Protein AF-A0A521PSY3-F1 (afdb_monomer)

Radius of gyration: 25.99 Å; Cα contacts (8 Å, |Δi|>4): 527; chains: 1; bounding box: 56×77×90 Å

Structure (mmCIF, N/CA/C/O backbone):
data_AF-A0A521PSY3-F1
#
_entry.id   AF-A0A521PSY3-F1
#
loop_
_atom_site.group_PDB
_atom_site.id
_atom_site.type_symbol
_atom_site.label_atom_id
_atom_site.label_alt_id
_atom_site.label_comp_id
_atom_site.label_asym_id
_atom_site.label_entity_id
_atom_site.label_seq_id
_atom_site.pdbx_PDB_ins_code
_atom_site.Cartn_x
_atom_site.Cartn_y
_atom_site.Cartn_z
_atom_site.occupancy
_atom_site.B_iso_or_equiv
_atom_site.auth_seq_id
_atom_site.auth_comp_id
_atom_site.auth_asym_id
_atom_site.auth_atom_id
_atom_site.pdbx_PDB_model_num
ATOM 1 N N . MET A 1 1 ? -10.057 -13.347 -61.284 1.00 44.47 1 MET A N 1
ATOM 2 C CA . MET A 1 1 ? -9.066 -14.437 -61.425 1.00 44.47 1 MET A CA 1
ATOM 3 C C . MET A 1 1 ? -7.831 -14.017 -60.648 1.00 44.47 1 MET A C 1
ATOM 5 O O . MET A 1 1 ? -7.483 -12.851 -60.778 1.00 44.47 1 MET A O 1
ATOM 9 N N . LEU A 1 2 ? -7.227 -14.960 -59.906 1.00 35.47 2 LEU A N 1
ATOM 10 C CA . LEU A 1 2 ? -6.086 -14.834 -58.971 1.00 35.47 2 LEU A CA 1
ATOM 11 C C . LEU A 1 2 ? -6.463 -14.292 -57.576 1.00 35.47 2 LEU A C 1
ATOM 13 O O . LEU A 1 2 ? -7.095 -13.249 -57.486 1.00 35.47 2 LEU A O 1
ATOM 17 N N . ASP A 1 3 ? -6.107 -14.896 -56.441 1.00 34.75 3 ASP A N 1
ATOM 18 C CA . ASP A 1 3 ? -5.666 -16.259 -56.107 1.00 34.75 3 ASP A CA 1
ATOM 19 C C . ASP A 1 3 ? -5.816 -16.386 -54.573 1.00 34.75 3 ASP A C 1
ATOM 21 O O . ASP A 1 3 ? -5.372 -15.502 -53.840 1.00 34.75 3 ASP A O 1
ATOM 25 N N . VAL A 1 4 ? -6.492 -17.427 -54.073 1.00 42.56 4 VAL A N 1
ATOM 26 C CA . VAL A 1 4 ? -6.740 -17.642 -52.630 1.00 42.56 4 VAL A CA 1
ATOM 27 C C . VAL A 1 4 ? -5.850 -18.793 -52.146 1.00 42.56 4 VAL A C 1
ATOM 29 O O . VAL A 1 4 ? -5.926 -19.881 -52.725 1.00 42.56 4 VAL A O 1
ATOM 32 N N . PRO A 1 5 ? -5.024 -18.621 -51.096 1.00 46.38 5 PRO A N 1
ATOM 33 C CA . PRO A 1 5 ? -4.139 -19.685 -50.635 1.00 46.38 5 PRO A CA 1
ATOM 34 C C . PRO A 1 5 ? -4.909 -20.786 -49.883 1.00 46.38 5 PRO A C 1
ATOM 36 O O . PRO A 1 5 ? -5.714 -20.518 -48.992 1.00 46.38 5 PRO A O 1
ATOM 39 N N . ARG A 1 6 ? -4.650 -22.049 -50.255 1.00 46.16 6 ARG A N 1
ATOM 40 C CA . ARG A 1 6 ? -5.199 -23.265 -49.621 1.00 46.16 6 ARG A CA 1
ATOM 41 C C . ARG A 1 6 ? -4.512 -23.564 -48.275 1.00 46.16 6 ARG A C 1
ATOM 43 O O . ARG A 1 6 ? -3.309 -23.332 -48.160 1.00 46.16 6 ARG A O 1
ATOM 50 N N . PRO A 1 7 ? -5.218 -24.152 -47.289 1.00 45.06 7 PRO A N 1
ATOM 51 C CA . PRO A 1 7 ? -4.621 -24.561 -46.018 1.00 45.06 7 PRO A CA 1
ATOM 52 C C . PRO A 1 7 ? -3.789 -25.856 -46.152 1.00 45.06 7 PRO A C 1
ATOM 54 O O . PRO A 1 7 ? -4.077 -26.682 -47.025 1.00 45.06 7 PRO A O 1
ATOM 57 N N . PRO A 1 8 ? -2.777 -26.067 -45.287 1.00 45.28 8 PRO A N 1
ATOM 58 C CA . PRO A 1 8 ? -1.888 -27.222 -45.365 1.00 45.28 8 PRO A CA 1
ATOM 59 C C . PRO A 1 8 ? -2.553 -28.536 -44.919 1.00 45.28 8 PRO A C 1
ATOM 61 O O . PRO A 1 8 ? -3.386 -28.588 -44.014 1.00 45.28 8 PRO A O 1
ATOM 64 N N . SER A 1 9 ? -2.140 -29.614 -45.586 1.00 41.03 9 SER A N 1
ATOM 65 C CA . SER A 1 9 ? -2.580 -31.001 -45.422 1.00 41.03 9 SER A CA 1
ATOM 66 C C . SER A 1 9 ? -2.158 -31.623 -44.086 1.00 41.03 9 SER A C 1
ATOM 68 O O . SER A 1 9 ? -1.003 -31.516 -43.679 1.00 41.03 9 SER A O 1
ATOM 70 N N . ARG A 1 10 ? -3.089 -32.350 -43.454 1.00 37.31 10 ARG A N 1
ATOM 71 C CA . ARG A 1 10 ? -2.872 -33.175 -42.254 1.00 37.31 10 ARG A CA 1
ATOM 72 C C . ARG A 1 10 ? -1.905 -34.330 -42.540 1.00 37.31 10 ARG A C 1
ATOM 74 O O . ARG A 1 10 ? -2.146 -35.116 -43.453 1.00 37.31 10 ARG A O 1
ATOM 81 N N . THR A 1 11 ? -0.867 -34.470 -41.724 1.00 38.66 11 THR A N 1
ATOM 82 C CA . THR A 1 11 ? -0.017 -35.667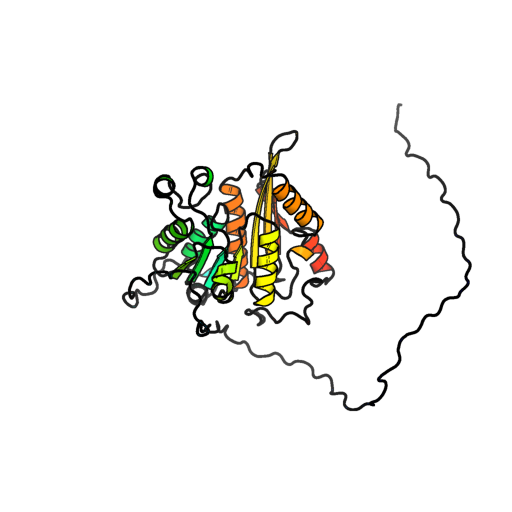 -41.652 1.00 38.66 11 THR A CA 1
ATOM 83 C C . THR A 1 11 ? -0.617 -36.708 -40.688 1.00 38.66 11 THR A C 1
ATOM 85 O O . THR A 1 11 ? -1.272 -36.332 -39.713 1.00 38.66 11 THR A O 1
ATOM 88 N N . PRO A 1 12 ? -0.448 -38.020 -40.948 1.00 35.81 12 PRO A N 1
ATOM 89 C CA . PRO A 1 12 ? -1.032 -39.083 -40.131 1.00 35.81 12 PRO A CA 1
ATOM 90 C C . PRO A 1 12 ? -0.171 -39.389 -38.893 1.00 35.81 12 PRO A C 1
ATOM 92 O O . PRO A 1 12 ? 1.051 -39.495 -38.985 1.00 35.81 12 PRO A O 1
ATOM 95 N N . GLY A 1 13 ? -0.816 -39.537 -37.732 1.00 35.28 13 GLY A N 1
ATOM 96 C CA . GLY A 1 13 ? -0.165 -39.924 -36.475 1.00 35.28 13 GLY A CA 1
ATOM 97 C C . GLY A 1 13 ? 0.155 -41.430 -36.396 1.00 35.28 13 GLY A C 1
ATOM 98 O O . GLY A 1 13 ? -0.530 -42.229 -37.039 1.00 35.28 13 GLY A O 1
ATOM 99 N N . PRO A 1 14 ? 1.176 -41.836 -35.615 1.00 33.25 14 PRO A N 1
ATOM 100 C CA . PRO A 1 14 ? 1.559 -43.239 -35.445 1.00 33.25 14 PRO A CA 1
ATOM 101 C C . PRO A 1 14 ? 0.644 -43.994 -34.450 1.00 33.25 14 PRO A C 1
ATOM 103 O O . PRO A 1 14 ? -0.091 -43.365 -33.684 1.00 33.25 14 PRO A O 1
ATOM 106 N N . PRO A 1 15 ? 0.643 -45.344 -34.476 1.00 33.84 15 PRO A N 1
ATOM 107 C CA . PRO A 1 15 ? -0.475 -46.155 -34.003 1.00 33.84 15 PRO A CA 1
ATOM 108 C C . PRO A 1 15 ? -0.467 -46.438 -32.493 1.00 33.84 15 PRO A C 1
ATOM 110 O O . PRO A 1 15 ? 0.572 -46.530 -31.843 1.00 33.84 15 PRO A O 1
ATOM 113 N N . LEU A 1 16 ? -1.675 -46.659 -31.968 1.00 29.81 16 LEU A N 1
ATOM 114 C CA . LEU A 1 16 ? -1.967 -47.189 -30.635 1.00 29.81 16 LEU A CA 1
ATOM 115 C C . LEU A 1 16 ? -1.462 -48.632 -30.483 1.00 29.81 16 LEU A C 1
ATOM 117 O O . LEU A 1 16 ? -1.884 -49.514 -31.231 1.00 29.81 16 LEU A O 1
ATOM 121 N N . VAL A 1 17 ? -0.665 -48.896 -29.444 1.00 29.83 17 VAL A N 1
ATOM 122 C CA . VAL A 1 17 ? -0.356 -50.257 -28.977 1.00 29.83 17 VAL A CA 1
ATOM 123 C C . VAL A 1 17 ? -0.953 -50.461 -27.582 1.00 29.83 17 VAL A C 1
ATOM 125 O O . VAL A 1 17 ? -0.585 -49.794 -26.619 1.00 29.83 17 VAL A O 1
ATOM 128 N N . ARG A 1 18 ? -1.901 -51.401 -27.490 1.00 26.75 18 ARG A N 1
ATOM 129 C CA . ARG A 1 18 ? -2.416 -52.007 -26.250 1.00 26.75 18 ARG A CA 1
ATOM 130 C C . ARG A 1 18 ? -1.570 -53.241 -25.908 1.00 26.75 18 ARG A C 1
ATOM 132 O O . ARG A 1 18 ? -1.314 -54.029 -26.811 1.00 26.75 18 ARG A O 1
ATOM 139 N N . GLY A 1 19 ? -1.274 -53.485 -24.623 1.00 26.14 19 GLY A N 1
ATOM 140 C CA . GLY A 1 19 ? -0.925 -54.841 -24.155 1.00 26.14 19 GLY A CA 1
ATOM 141 C C . GLY A 1 19 ? 0.012 -54.992 -22.944 1.00 26.14 19 GLY A C 1
ATOM 142 O O . GLY A 1 19 ? 1.172 -55.318 -23.120 1.00 26.14 19 GLY A O 1
ATOM 143 N N . VAL A 1 20 ? -0.530 -54.792 -21.736 1.00 26.12 20 VAL A N 1
ATOM 144 C CA . VAL A 1 20 ? -0.410 -55.586 -20.480 1.00 26.12 20 VAL A CA 1
ATOM 145 C C . VAL A 1 20 ? 0.807 -56.519 -20.240 1.00 26.12 20 VAL A C 1
ATOM 147 O O . VAL A 1 20 ? 0.988 -57.479 -20.982 1.00 26.12 20 VAL A O 1
ATOM 150 N N . ARG A 1 21 ? 1.480 -56.348 -19.078 1.00 25.42 21 ARG A N 1
ATOM 151 C CA . ARG A 1 21 ? 1.758 -57.320 -17.963 1.00 25.42 21 ARG A CA 1
ATOM 152 C C . ARG A 1 21 ? 2.944 -56.809 -17.111 1.00 25.42 21 ARG A C 1
ATOM 154 O O . ARG A 1 21 ? 4.024 -56.598 -17.634 1.00 25.42 21 ARG A O 1
ATOM 161 N N . SER A 1 22 ? 2.697 -56.312 -15.894 1.00 25.88 22 SER A N 1
ATOM 162 C CA . SER A 1 22 ? 2.791 -56.986 -14.576 1.00 25.88 22 SER A CA 1
ATOM 163 C C . SER A 1 22 ? 4.209 -57.328 -14.094 1.00 25.88 22 SER A C 1
ATOM 165 O O . SER A 1 22 ? 4.843 -58.193 -14.691 1.00 25.88 22 SER A O 1
ATOM 167 N N . LEU A 1 23 ? 4.614 -56.729 -12.962 1.00 24.91 23 LEU A N 1
ATOM 168 C CA . LEU A 1 23 ? 5.217 -57.335 -11.750 1.00 24.91 23 LEU A CA 1
ATOM 169 C C . LEU A 1 23 ? 6.091 -56.304 -11.014 1.00 24.91 23 LEU A C 1
ATOM 171 O O . LEU A 1 23 ? 6.912 -55.637 -11.638 1.00 24.91 23 LEU A O 1
ATOM 175 N N . GLY A 1 24 ? 5.938 -56.204 -9.690 1.00 25.59 24 GLY A N 1
ATOM 176 C CA . GLY A 1 24 ? 6.866 -55.450 -8.841 1.00 25.59 24 GLY A CA 1
ATOM 177 C C . GLY A 1 24 ? 6.260 -54.892 -7.557 1.00 25.59 24 GLY A C 1
ATOM 178 O O . GLY A 1 24 ? 6.255 -53.683 -7.360 1.00 25.59 24 GLY A O 1
ATOM 179 N N . GLU A 1 25 ? 5.742 -55.770 -6.700 1.00 27.80 25 GLU A N 1
ATOM 180 C CA . GLU A 1 25 ? 5.387 -55.485 -5.307 1.00 27.80 25 GLU A CA 1
ATOM 181 C C . GLU A 1 25 ? 6.607 -54.968 -4.522 1.00 27.80 25 GLU A C 1
ATOM 183 O O . GLU A 1 25 ? 7.666 -55.589 -4.594 1.00 27.80 25 GLU A O 1
ATOM 188 N N . ARG A 1 26 ? 6.447 -53.897 -3.727 1.00 27.88 26 ARG A N 1
ATOM 189 C CA . ARG A 1 26 ? 7.195 -53.674 -2.472 1.00 27.88 26 ARG A CA 1
ATOM 190 C C . ARG A 1 26 ? 6.326 -52.954 -1.433 1.00 27.88 26 ARG A C 1
ATOM 192 O O . ARG A 1 26 ? 6.102 -51.753 -1.506 1.00 27.88 26 ARG A O 1
ATOM 199 N N . GLU A 1 27 ? 5.817 -53.777 -0.521 1.00 28.22 27 GLU A N 1
ATOM 200 C CA . GLU A 1 27 ? 5.758 -53.615 0.940 1.00 28.22 27 GLU A CA 1
ATOM 201 C C . GLU A 1 27 ? 5.300 -52.273 1.539 1.00 28.22 27 GLU A C 1
ATOM 203 O O . GLU A 1 27 ? 6.063 -51.326 1.714 1.00 28.22 27 GLU A O 1
ATOM 208 N N . VAL A 1 28 ? 4.044 -52.278 1.999 1.00 30.14 28 VAL A N 1
ATOM 209 C CA . VAL A 1 28 ? 3.492 -51.346 2.990 1.00 30.14 28 VAL A CA 1
ATOM 210 C C . VAL A 1 28 ? 3.613 -51.978 4.383 1.00 30.14 28 VAL A C 1
ATOM 212 O O . VAL A 1 28 ? 3.182 -53.107 4.608 1.00 30.14 28 VAL A O 1
ATOM 215 N N . CYS A 1 29 ? 4.202 -51.230 5.317 1.00 24.56 29 CYS A N 1
ATOM 216 C CA . CYS A 1 29 ? 4.406 -51.586 6.723 1.00 24.56 29 CYS A CA 1
ATOM 217 C C . CYS A 1 29 ? 3.066 -51.721 7.492 1.00 24.56 29 CYS A C 1
ATOM 219 O O . CYS A 1 29 ? 2.295 -50.758 7.509 1.00 24.56 29 CYS A O 1
ATOM 221 N N . PRO A 1 30 ? 2.765 -52.853 8.168 1.00 29.00 30 PRO A N 1
ATOM 222 C CA . PRO A 1 30 ? 1.515 -53.037 8.895 1.00 29.00 30 PRO A CA 1
ATOM 223 C C . PRO A 1 30 ? 1.720 -52.896 10.409 1.00 29.00 30 PRO A C 1
ATOM 225 O O . PRO A 1 30 ? 2.126 -53.841 11.084 1.00 29.00 30 PRO A O 1
ATOM 228 N N . ARG A 1 31 ? 1.359 -51.745 10.984 1.00 27.36 31 ARG A N 1
ATOM 229 C CA . ARG A 1 31 ? 0.970 -51.662 12.402 1.00 27.36 31 ARG A CA 1
ATOM 230 C C . ARG A 1 31 ? -0.168 -50.662 12.583 1.00 27.36 31 ARG A C 1
ATOM 232 O O . ARG A 1 31 ? -0.084 -49.543 12.102 1.00 27.36 31 ARG A O 1
ATOM 239 N N . LEU A 1 32 ? -1.165 -51.103 13.358 1.00 27.69 32 LEU A N 1
ATOM 240 C CA . LEU A 1 32 ? -2.306 -50.362 13.922 1.00 27.69 32 LEU A CA 1
ATOM 241 C C . LEU A 1 32 ? -3.612 -50.370 13.108 1.00 27.69 32 LEU A C 1
ATOM 243 O O . LEU A 1 32 ? -4.237 -49.349 12.851 1.00 27.69 32 LEU A O 1
ATOM 247 N N . LEU A 1 33 ? -4.095 -51.585 12.835 1.00 26.36 33 LEU A N 1
ATOM 248 C CA . LEU A 1 33 ? -5.523 -51.899 12.756 1.00 26.36 33 LEU A CA 1
ATOM 249 C C . LEU A 1 33 ? -5.940 -52.530 14.091 1.00 26.36 33 LEU A C 1
ATOM 251 O O . LEU A 1 33 ? -5.671 -53.706 14.307 1.00 26.36 33 LEU A O 1
ATOM 255 N N . GLN A 1 34 ? -6.562 -51.748 14.979 1.00 28.19 34 GLN A N 1
ATOM 256 C CA . GLN A 1 34 ? -7.515 -52.201 16.007 1.00 28.19 34 GLN A CA 1
ATOM 257 C C . GLN A 1 34 ? -8.010 -50.991 16.818 1.00 28.19 34 GLN A C 1
ATOM 259 O O . GLN A 1 34 ? -7.369 -50.580 17.774 1.00 28.19 34 GLN A O 1
ATOM 264 N N . CYS A 1 35 ? -9.164 -50.425 16.456 1.00 24.45 35 CYS A N 1
ATOM 265 C CA . CYS A 1 35 ? -10.318 -50.418 17.360 1.00 24.45 35 CYS A CA 1
ATOM 266 C C . CYS A 1 35 ? -11.587 -49.997 16.608 1.00 24.45 35 CYS A C 1
ATOM 268 O O . CYS A 1 35 ? -11.591 -49.074 15.797 1.00 24.45 35 CYS A O 1
ATOM 270 N N . ARG A 1 36 ? -12.657 -50.751 16.847 1.00 27.56 36 ARG A N 1
ATOM 271 C CA . ARG A 1 36 ? -13.956 -50.653 16.186 1.00 27.56 36 ARG A CA 1
ATOM 272 C C . ARG A 1 36 ? -14.775 -49.474 16.718 1.00 27.56 36 ARG A C 1
ATOM 274 O O . ARG A 1 36 ? -14.796 -49.221 17.913 1.00 27.56 36 ARG A O 1
ATOM 281 N N . ALA A 1 37 ? -15.514 -48.868 15.789 1.00 27.70 37 ALA A N 1
ATOM 282 C CA . ALA A 1 37 ? -16.912 -48.441 15.873 1.00 27.70 37 ALA A CA 1
ATOM 283 C C . ALA A 1 37 ? -17.494 -48.072 17.249 1.00 27.70 37 ALA A C 1
ATOM 285 O O . ALA A 1 37 ? -17.737 -48.946 18.077 1.00 27.70 37 ALA A O 1
ATOM 286 N N . SER A 1 38 ? -17.939 -46.820 17.396 1.00 27.39 38 SER A N 1
ATOM 287 C CA . SER A 1 38 ? -19.348 -46.496 17.699 1.00 27.39 38 SER A CA 1
ATOM 288 C C . SER A 1 38 ? -19.575 -44.975 17.775 1.00 27.39 38 SER A C 1
ATOM 290 O O . SER A 1 38 ? -18.691 -44.239 18.191 1.00 27.39 38 SER A O 1
ATOM 292 N N . HIS A 1 39 ? -20.795 -44.550 17.414 1.00 26.73 39 HIS A N 1
ATOM 293 C CA . HIS A 1 39 ? -21.384 -43.195 17.470 1.00 26.73 39 HIS A CA 1
ATOM 294 C C . HIS A 1 39 ? -21.279 -42.323 16.206 1.00 26.73 39 HIS A C 1
ATOM 296 O O . HIS A 1 39 ? -20.423 -41.459 16.067 1.00 26.73 39 HIS A O 1
ATOM 302 N N . ALA A 1 40 ? -22.267 -42.484 15.321 1.00 31.69 40 ALA A N 1
ATOM 303 C CA . ALA A 1 40 ? -22.677 -41.441 14.384 1.00 31.69 40 ALA A CA 1
ATOM 304 C C . ALA A 1 40 ? -23.635 -40.454 15.086 1.00 31.69 40 ALA A C 1
ATOM 306 O O . ALA A 1 40 ? -24.654 -40.907 15.618 1.00 31.69 40 ALA A O 1
ATOM 307 N N . PRO A 1 41 ? -23.405 -39.127 15.053 1.00 29.20 41 PRO A N 1
ATOM 308 C CA . PRO A 1 41 ? -24.438 -38.156 15.368 1.00 29.20 41 PRO A CA 1
ATOM 309 C C . PRO A 1 41 ? -25.113 -37.625 14.094 1.00 29.20 41 PRO A C 1
ATOM 311 O O . PRO A 1 41 ? -24.498 -37.357 13.063 1.00 29.20 41 PRO A O 1
ATOM 314 N N . ARG A 1 42 ? -26.436 -37.503 14.203 1.00 28.47 42 ARG A N 1
ATOM 315 C CA . ARG A 1 42 ? -27.400 -37.060 13.191 1.00 28.47 42 ARG A CA 1
ATOM 316 C C . ARG A 1 42 ? -27.059 -35.680 12.613 1.00 28.47 42 ARG A C 1
ATOM 318 O O . ARG A 1 42 ? -26.770 -34.750 13.364 1.00 28.47 42 ARG A O 1
ATOM 325 N N . ARG A 1 43 ? -27.225 -35.522 11.293 1.00 30.72 43 ARG A N 1
ATOM 326 C CA . ARG A 1 43 ? -27.233 -34.220 10.603 1.00 30.72 43 ARG A CA 1
ATOM 327 C C . ARG A 1 43 ? -28.339 -33.336 11.194 1.00 30.72 43 ARG A C 1
ATOM 329 O O . ARG A 1 43 ? -29.517 -33.659 11.060 1.00 30.72 43 ARG A O 1
ATOM 336 N N . ARG A 1 44 ? -27.968 -32.235 11.851 1.00 28.45 44 ARG A N 1
ATOM 337 C CA . ARG A 1 44 ? -28.882 -31.131 12.179 1.00 28.45 44 ARG A CA 1
ATOM 338 C C . ARG A 1 44 ? -28.721 -30.046 11.118 1.00 28.45 44 ARG A C 1
ATOM 340 O O . ARG A 1 44 ? -27.603 -29.628 10.838 1.00 28.45 44 ARG A O 1
ATOM 347 N N . HIS A 1 45 ? -29.836 -29.606 10.541 1.00 26.78 45 HIS A N 1
ATOM 348 C CA . HIS A 1 45 ? -29.893 -28.394 9.725 1.00 26.78 45 HIS A CA 1
ATOM 349 C C . HIS A 1 45 ? -29.447 -27.181 10.565 1.00 26.78 45 HIS A C 1
ATOM 351 O O . HIS A 1 45 ? -29.899 -27.066 11.710 1.00 26.78 45 HIS A O 1
ATOM 357 N N . PRO A 1 46 ? -28.602 -26.270 10.048 1.00 28.84 46 PRO A N 1
ATOM 358 C CA . PRO A 1 46 ? -28.297 -25.033 10.750 1.00 28.84 46 PRO A CA 1
ATOM 359 C C . PRO A 1 46 ? -29.516 -24.105 10.680 1.00 28.84 46 PRO A C 1
ATOM 361 O O . PRO A 1 46 ? -29.990 -23.770 9.598 1.00 28.84 46 PRO A O 1
ATOM 364 N N . GLN A 1 47 ? -30.033 -23.701 11.841 1.00 27.41 47 GLN A N 1
ATOM 365 C CA . GLN A 1 47 ? -30.951 -22.567 11.947 1.00 27.41 47 GLN A CA 1
ATOM 366 C C . GLN A 1 47 ? -30.191 -21.246 11.724 1.00 27.41 47 GLN A C 1
ATOM 368 O O . GLN A 1 47 ? -29.008 -21.169 12.071 1.00 27.41 47 GLN A O 1
ATOM 373 N N . PRO A 1 48 ? -30.852 -20.194 11.205 1.00 27.50 48 PRO A N 1
ATOM 374 C CA . PRO A 1 48 ? -30.229 -18.889 11.011 1.00 27.50 48 PRO A CA 1
ATOM 375 C C . PRO A 1 48 ? -29.855 -18.274 12.368 1.00 27.50 48 PRO A C 1
ATOM 377 O O . PRO A 1 48 ? -30.707 -18.092 13.241 1.00 27.50 48 PRO A O 1
ATOM 380 N N . ARG A 1 49 ? -28.565 -17.976 12.566 1.00 30.20 49 ARG A N 1
ATOM 381 C CA . ARG A 1 49 ? -28.070 -17.272 13.758 1.00 30.20 49 ARG A CA 1
ATOM 382 C C . ARG A 1 49 ? -28.373 -15.775 13.642 1.00 30.20 49 ARG A C 1
ATOM 384 O O . ARG A 1 49 ? -28.287 -15.193 12.568 1.00 30.20 49 ARG A O 1
ATOM 391 N N . ARG A 1 50 ? -28.769 -15.173 14.767 1.00 28.41 50 ARG A N 1
ATOM 392 C CA . ARG A 1 50 ? -29.107 -13.748 14.902 1.00 28.41 50 ARG A CA 1
ATOM 393 C C . ARG A 1 50 ? -27.893 -12.852 14.611 1.00 28.41 50 ARG A C 1
ATOM 395 O O . ARG A 1 50 ? -26.782 -13.194 15.003 1.00 28.41 50 ARG A O 1
ATOM 402 N N . ARG A 1 51 ? -28.156 -11.701 13.978 1.00 30.75 51 ARG A N 1
ATOM 403 C CA . ARG A 1 51 ? -27.211 -10.612 13.667 1.00 30.75 51 ARG A CA 1
ATOM 404 C C . ARG A 1 51 ? -26.449 -10.161 14.923 1.00 30.75 51 ARG A C 1
ATOM 406 O O . ARG A 1 51 ? -27.085 -9.788 15.907 1.00 30.75 51 ARG A O 1
ATOM 413 N N . GLY A 1 52 ? -25.118 -10.199 14.881 1.00 26.94 52 GLY A N 1
ATOM 414 C CA . GLY A 1 52 ? -24.229 -9.699 15.933 1.00 26.94 52 GLY A CA 1
ATOM 415 C C . GLY A 1 52 ? -23.481 -8.447 15.473 1.00 26.94 52 GLY A C 1
ATOM 416 O O . GLY A 1 52 ? -23.078 -8.367 14.318 1.00 26.94 52 GLY A O 1
ATOM 417 N N . ARG A 1 53 ? -23.325 -7.470 16.373 1.00 31.59 53 ARG A N 1
ATOM 418 C CA . ARG A 1 53 ? -22.513 -6.255 16.190 1.00 31.59 53 ARG A CA 1
ATOM 419 C C . ARG A 1 53 ? -21.038 -6.664 16.074 1.00 31.59 53 ARG A C 1
ATOM 421 O O . ARG A 1 53 ? -20.588 -7.479 16.880 1.00 31.59 53 ARG A O 1
ATOM 428 N N . LEU A 1 54 ? -20.304 -6.120 15.102 1.00 36.78 54 LEU A N 1
ATOM 429 C CA . LEU A 1 54 ? -18.860 -6.333 14.974 1.00 36.78 54 LEU A CA 1
ATOM 430 C C . LEU A 1 54 ? -18.180 -5.803 16.250 1.00 36.78 54 LEU A C 1
ATOM 432 O O . LEU A 1 54 ? -18.260 -4.613 16.542 1.00 36.78 54 LEU A O 1
ATOM 436 N N . MET A 1 55 ? -17.567 -6.681 17.046 1.00 33.16 55 MET A N 1
ATOM 437 C CA . MET A 1 55 ? -16.699 -6.267 18.150 1.00 33.16 55 MET A CA 1
ATOM 438 C C . MET A 1 55 ? -15.258 -6.311 17.654 1.00 33.16 55 MET A C 1
ATOM 440 O O . MET A 1 55 ? -14.713 -7.392 17.446 1.00 33.16 55 MET A O 1
ATOM 444 N N . LEU A 1 56 ? -14.640 -5.141 17.489 1.00 43.88 56 LEU A N 1
ATOM 445 C CA . LEU A 1 56 ? -13.186 -5.035 17.399 1.00 43.88 56 LEU A CA 1
ATOM 446 C C . LEU A 1 56 ? -12.618 -5.529 18.737 1.00 43.88 56 LEU A C 1
ATOM 448 O O . LEU A 1 56 ? -12.833 -4.908 19.780 1.00 43.88 56 LEU A O 1
ATOM 452 N N . ALA A 1 57 ? -11.976 -6.697 18.735 1.00 40.91 57 ALA A N 1
ATOM 453 C CA . ALA A 1 57 ? -11.375 -7.248 19.940 1.00 40.91 57 ALA A CA 1
ATOM 454 C C . ALA A 1 57 ? -10.221 -6.342 20.392 1.00 40.91 57 ALA A C 1
ATOM 456 O O . ALA A 1 57 ? -9.329 -6.009 19.614 1.00 40.91 57 ALA A O 1
ATOM 457 N N . ARG A 1 58 ? -10.235 -5.939 21.664 1.00 31.20 58 ARG A N 1
ATOM 458 C CA . ARG A 1 58 ? -9.158 -5.153 22.269 1.00 31.20 58 ARG A CA 1
ATOM 459 C C . ARG A 1 58 ? -7.905 -6.029 22.360 1.00 31.20 58 ARG A C 1
ATOM 461 O O . ARG A 1 58 ? -7.874 -6.969 23.147 1.00 31.20 58 ARG A O 1
ATOM 468 N N . TRP A 1 59 ? -6.894 -5.737 21.545 1.00 35.59 59 TRP A N 1
ATOM 469 C CA . TRP A 1 59 ? -5.583 -6.380 21.641 1.00 35.59 59 TRP A CA 1
ATOM 470 C C . TRP A 1 59 ? -4.824 -5.826 22.853 1.00 35.59 59 TRP A C 1
ATOM 472 O O . TRP A 1 59 ? -4.638 -4.612 22.961 1.00 35.59 59 TRP A O 1
ATOM 482 N N . GLU A 1 60 ? -4.399 -6.705 23.764 1.00 30.44 60 GLU A N 1
ATOM 483 C CA . GLU A 1 60 ? -3.525 -6.358 24.888 1.00 30.44 60 GLU A CA 1
ATOM 484 C C . GLU A 1 60 ? -2.103 -6.873 24.602 1.00 30.44 60 GLU A C 1
ATOM 486 O O . GLU A 1 60 ? -1.945 -8.064 24.321 1.00 30.44 60 GLU A O 1
ATOM 491 N N . PRO A 1 61 ? -1.066 -6.015 24.640 1.00 32.62 61 PRO A N 1
ATOM 492 C CA . PRO A 1 61 ? 0.307 -6.449 24.405 1.00 32.62 61 PRO A CA 1
ATOM 493 C C . PRO A 1 61 ? 0.767 -7.424 25.497 1.00 32.62 61 PRO A C 1
ATOM 495 O O . PRO A 1 61 ? 0.583 -7.178 26.691 1.00 32.62 61 PRO A O 1
ATOM 498 N N . GLY A 1 62 ? 1.400 -8.527 25.089 1.00 33.38 62 GLY A N 1
ATOM 499 C CA . GLY A 1 62 ? 2.098 -9.430 26.003 1.00 33.38 62 GLY A CA 1
ATOM 500 C C . GLY A 1 62 ? 3.302 -8.732 26.640 1.00 33.38 62 GLY A C 1
ATOM 501 O O . GLY A 1 62 ? 4.003 -7.965 25.986 1.00 33.38 62 GLY A O 1
ATOM 502 N N . ALA A 1 63 ? 3.537 -8.974 27.931 1.00 30.94 63 ALA A N 1
ATOM 503 C CA . ALA A 1 63 ? 4.663 -8.401 28.664 1.00 30.94 63 ALA A CA 1
ATOM 504 C C . ALA A 1 63 ? 6.005 -8.798 28.012 1.00 30.94 63 ALA A C 1
ATOM 506 O O . ALA A 1 63 ? 6.402 -9.963 28.050 1.00 30.94 63 ALA A O 1
ATOM 507 N N . ALA A 1 64 ? 6.691 -7.819 27.418 1.00 36.66 64 ALA A N 1
ATOM 508 C CA . ALA A 1 64 ? 7.971 -7.996 26.745 1.00 36.66 64 ALA A CA 1
ATOM 509 C C . ALA A 1 64 ? 9.090 -8.371 27.735 1.00 36.66 64 ALA A C 1
ATOM 511 O O . ALA A 1 64 ? 9.340 -7.668 28.718 1.00 36.66 64 ALA A O 1
ATOM 512 N N . GLY A 1 65 ? 9.784 -9.473 27.447 1.00 29.36 65 GLY A N 1
ATOM 513 C CA . GLY A 1 65 ? 11.079 -9.801 28.036 1.00 29.36 65 GLY A CA 1
ATOM 514 C C . GLY A 1 65 ? 12.197 -8.986 27.379 1.00 29.36 65 GLY A C 1
ATOM 515 O O . GLY A 1 65 ? 12.206 -8.803 26.166 1.00 29.36 65 GLY A O 1
ATOM 516 N N . ASP A 1 66 ? 13.124 -8.503 28.206 1.00 35.16 66 ASP A N 1
ATOM 517 C CA . ASP A 1 66 ? 14.298 -7.682 27.879 1.00 35.16 66 ASP A CA 1
ATOM 518 C C . ASP A 1 66 ? 15.031 -8.104 26.587 1.00 35.16 66 ASP A C 1
ATOM 520 O O . ASP A 1 66 ? 15.765 -9.095 26.567 1.00 35.16 66 ASP A O 1
ATOM 524 N N . GLN A 1 67 ? 14.874 -7.315 25.517 1.00 33.88 67 GLN A N 1
ATOM 525 C CA . GLN A 1 67 ? 15.775 -7.309 24.364 1.00 33.88 67 GLN A CA 1
ATOM 526 C C . GLN A 1 67 ? 16.149 -5.871 23.987 1.00 33.88 67 GLN A C 1
ATOM 528 O O . GLN A 1 67 ? 15.371 -5.079 23.455 1.00 33.88 67 GLN A O 1
ATOM 533 N N . ARG A 1 68 ? 17.403 -5.533 24.287 1.00 37.44 68 ARG A N 1
ATOM 534 C CA . ARG A 1 68 ? 18.082 -4.301 23.885 1.00 37.44 68 ARG A CA 1
ATOM 535 C C . ARG A 1 68 ? 18.247 -4.276 22.364 1.00 37.44 68 ARG A C 1
ATOM 537 O O . ARG A 1 68 ? 19.150 -4.925 21.850 1.00 37.44 68 ARG A O 1
ATOM 544 N N . GLY A 1 69 ? 17.417 -3.506 21.659 1.00 36.81 69 GLY A N 1
ATOM 545 C CA . GLY A 1 69 ? 17.581 -3.371 20.207 1.00 36.81 69 GLY A CA 1
ATOM 546 C C . GLY A 1 69 ? 16.576 -2.528 19.425 1.00 36.81 69 GLY A C 1
ATOM 547 O O . GLY A 1 69 ? 16.664 -2.536 18.215 1.00 36.81 69 GLY A O 1
ATOM 548 N N . CYS A 1 70 ? 15.652 -1.796 20.047 1.00 36.50 70 CYS A N 1
ATOM 549 C CA . CYS A 1 70 ? 14.794 -0.811 19.370 1.00 36.50 70 CYS A CA 1
ATOM 550 C C . CYS A 1 70 ? 14.452 0.272 20.399 1.00 36.50 70 CYS A C 1
ATOM 552 O O . CYS A 1 70 ? 13.701 0.021 21.341 1.00 36.50 70 CYS A O 1
ATOM 554 N N . ARG A 1 71 ? 15.067 1.461 20.323 1.00 41.03 71 ARG A N 1
ATOM 555 C CA . ARG A 1 71 ? 14.751 2.537 21.278 1.00 41.03 71 ARG A CA 1
ATOM 556 C C . ARG A 1 71 ? 13.446 3.217 20.867 1.00 41.03 71 ARG A C 1
ATOM 558 O O . ARG A 1 71 ? 13.387 3.885 19.844 1.00 41.03 71 ARG A O 1
ATOM 565 N N . GLY A 1 72 ? 12.445 2.994 21.719 1.00 35.28 72 GLY A N 1
ATOM 566 C CA . GLY A 1 72 ? 11.053 3.420 21.650 1.00 35.28 72 GLY A CA 1
ATOM 567 C C . GLY A 1 72 ? 10.774 4.856 21.210 1.00 35.28 72 GLY A C 1
ATOM 568 O O . GLY A 1 72 ? 11.505 5.801 21.520 1.00 35.28 72 GLY A O 1
ATOM 569 N N . GLY A 1 73 ? 9.628 4.983 20.539 1.00 35.81 73 GLY A N 1
ATOM 570 C CA . GLY A 1 73 ? 8.960 6.242 20.258 1.00 35.81 73 GLY A CA 1
ATOM 571 C C . GLY A 1 73 ? 8.620 7.005 21.537 1.00 35.81 73 GLY A C 1
ATOM 572 O O . GLY A 1 73 ? 8.269 6.432 22.569 1.00 35.81 73 GLY A O 1
ATOM 573 N N . ARG A 1 74 ? 8.730 8.331 21.460 1.00 33.09 74 ARG A N 1
ATOM 574 C CA . ARG A 1 74 ? 8.211 9.225 22.495 1.00 33.09 74 ARG A CA 1
ATOM 575 C C . ARG A 1 74 ? 6.707 9.346 22.293 1.00 33.09 74 ARG A C 1
ATOM 577 O O . ARG A 1 74 ? 6.273 9.890 21.285 1.00 33.09 74 ARG A O 1
ATOM 584 N N . ALA A 1 75 ? 5.928 8.875 23.260 1.00 37.12 75 ALA A N 1
ATOM 585 C CA . ALA A 1 75 ? 4.551 9.321 23.412 1.00 37.12 75 ALA A CA 1
ATOM 586 C C . ALA A 1 75 ? 4.581 10.805 23.810 1.00 37.12 75 ALA A C 1
ATOM 588 O O . ALA A 1 75 ? 5.170 11.158 24.834 1.00 37.12 75 ALA A O 1
ATOM 589 N N . ILE A 1 76 ? 3.999 11.676 22.985 1.00 38.75 76 ILE A N 1
ATOM 590 C CA . ILE A 1 76 ? 3.789 13.084 23.323 1.00 38.75 76 ILE A CA 1
ATOM 591 C C . ILE A 1 76 ? 2.299 13.280 23.626 1.00 38.75 76 ILE A C 1
ATOM 593 O O . ILE A 1 76 ? 1.471 13.111 22.743 1.00 38.75 76 ILE A O 1
ATOM 597 N N . ALA A 1 77 ? 2.059 13.633 24.894 1.00 36.12 77 ALA A N 1
ATOM 598 C CA . ALA A 1 77 ? 0.959 14.373 25.527 1.00 36.12 77 ALA A CA 1
ATOM 599 C C . ALA A 1 77 ? -0.517 13.984 25.288 1.00 36.12 77 ALA A C 1
ATOM 601 O O . ALA A 1 77 ? -1.006 13.880 24.169 1.00 36.12 77 ALA A O 1
ATOM 602 N N . ASP A 1 78 ? -1.228 13.897 26.417 1.00 37.56 78 ASP A N 1
ATOM 603 C CA . ASP A 1 78 ? -2.682 13.826 26.563 1.00 37.56 78 ASP A CA 1
ATOM 604 C C . ASP A 1 78 ? -3.428 14.845 25.681 1.00 37.56 78 ASP A C 1
ATOM 606 O O . ASP A 1 78 ? -3.124 16.042 25.680 1.00 37.56 78 ASP A O 1
ATOM 610 N N . LEU A 1 79 ? -4.441 14.363 24.956 1.00 47.94 79 LEU A N 1
ATOM 611 C CA . LEU A 1 79 ? -5.339 15.184 24.142 1.00 47.94 79 LEU A CA 1
ATOM 612 C C . LEU A 1 79 ? -6.393 15.883 25.023 1.00 47.94 79 LEU A C 1
ATOM 614 O O . LEU A 1 79 ? -6.943 15.254 25.932 1.00 47.94 79 LEU A O 1
ATOM 618 N N . PRO A 1 80 ? -6.744 17.153 24.744 1.00 38.62 80 PRO A N 1
ATOM 619 C CA . PRO A 1 80 ? -7.897 17.790 25.363 1.00 38.62 80 PRO A CA 1
ATOM 620 C C . PRO A 1 80 ? -9.192 17.110 24.895 1.00 38.62 80 PRO A C 1
ATOM 622 O O . PRO A 1 80 ? -9.324 16.719 23.735 1.00 38.62 80 PRO A O 1
ATOM 625 N N . GLY A 1 81 ? -10.127 16.958 25.833 1.00 37.59 81 GLY A N 1
ATOM 626 C CA . GLY A 1 81 ? -11.371 16.215 25.662 1.00 37.59 81 GLY A CA 1
ATOM 627 C C . GLY A 1 81 ? -12.310 16.738 24.572 1.00 37.59 81 GLY A C 1
ATOM 628 O O . GLY A 1 81 ? -12.273 17.909 24.201 1.00 37.59 81 GLY A O 1
ATOM 629 N N . ASP A 1 82 ? -13.146 15.805 24.110 1.00 44.91 82 ASP A N 1
ATOM 630 C CA . ASP A 1 82 ? -14.415 15.972 23.389 1.00 44.91 82 ASP A CA 1
ATOM 631 C C . ASP A 1 82 ? -14.517 17.226 22.506 1.00 44.91 82 ASP A C 1
ATOM 633 O O . ASP A 1 82 ? -15.258 18.171 22.782 1.00 44.91 82 ASP A O 1
ATOM 637 N N . GLN A 1 83 ? -13.761 17.236 21.406 1.00 45.88 83 GLN A N 1
ATOM 638 C CA . GLN A 1 83 ? -14.124 18.078 20.274 1.00 45.88 83 GLN A CA 1
ATOM 639 C C . GLN A 1 83 ? -15.237 17.354 19.525 1.00 45.88 83 GLN A C 1
ATOM 641 O O . GLN A 1 83 ? -14.973 16.385 18.813 1.00 45.88 83 GLN A O 1
ATOM 646 N N . GLY A 1 84 ? -16.474 17.802 19.752 1.00 42.88 84 GLY A N 1
ATOM 647 C CA . GLY A 1 84 ? -17.678 17.245 19.146 1.00 42.88 84 GLY A CA 1
ATOM 648 C C . GLY A 1 84 ? -17.483 16.923 17.667 1.00 42.88 84 GLY A C 1
ATOM 649 O O . GLY A 1 84 ? -16.829 17.683 16.951 1.00 42.88 84 GLY A O 1
ATOM 650 N N . MET A 1 85 ? -18.026 15.773 17.255 1.00 50.69 85 MET A N 1
ATOM 651 C CA . MET A 1 85 ? -17.912 15.179 15.919 1.00 50.69 85 MET A CA 1
ATOM 652 C C . MET A 1 85 ? -17.820 16.246 14.831 1.00 50.69 85 MET A C 1
ATOM 654 O O . MET A 1 85 ? -18.817 16.850 14.434 1.00 50.69 85 MET A O 1
ATOM 658 N N . SER A 1 86 ? -16.593 16.529 14.387 1.00 63.16 86 SER A N 1
ATOM 659 C CA . SER A 1 86 ? -16.392 17.472 13.300 1.00 63.16 86 SER A CA 1
ATOM 660 C C . SER A 1 86 ? -17.127 16.906 12.088 1.00 63.16 86 SER A C 1
ATOM 662 O O . SER A 1 86 ? -16.838 15.768 11.719 1.00 63.16 86 SER A O 1
ATOM 664 N N . GLY A 1 87 ? -17.990 17.686 11.427 1.00 77.81 87 GLY A N 1
ATOM 665 C CA . GLY A 1 87 ? -18.675 17.291 10.178 1.00 77.81 87 GLY A CA 1
ATOM 666 C C . GLY A 1 87 ? -17.735 17.066 8.978 1.00 77.81 87 GLY A C 1
ATOM 667 O O . GLY A 1 87 ? -18.116 17.142 7.813 1.00 77.81 87 GLY A O 1
ATOM 668 N N . ARG A 1 88 ? -16.448 16.834 9.255 1.00 85.94 88 ARG A N 1
ATOM 669 C CA . ARG A 1 88 ? -15.367 16.537 8.319 1.00 85.94 88 ARG A CA 1
ATOM 670 C C . ARG A 1 88 ? -15.677 15.307 7.468 1.00 85.94 88 ARG A C 1
ATOM 672 O O . ARG A 1 88 ? -15.277 15.281 6.307 1.00 85.94 88 ARG A O 1
ATOM 679 N N . PHE A 1 89 ? -16.379 14.324 8.031 1.00 90.44 89 PHE A N 1
ATOM 680 C CA . PHE A 1 89 ? -16.680 13.046 7.387 1.00 90.44 89 PHE A CA 1
ATOM 681 C C . PHE A 1 89 ? -18.129 12.940 6.867 1.00 90.44 89 PHE A C 1
ATOM 683 O O . PHE A 1 89 ? -18.475 11.951 6.227 1.00 90.44 89 PHE A O 1
ATOM 690 N N . ASP A 1 90 ? -18.944 13.998 6.968 1.00 89.94 90 ASP A N 1
ATOM 691 C CA . ASP A 1 90 ? -20.351 13.990 6.522 1.00 89.94 90 ASP A CA 1
ATOM 692 C C . ASP A 1 90 ? -20.527 13.546 5.054 1.00 89.94 90 ASP A C 1
ATOM 694 O O . ASP A 1 90 ? -21.507 12.893 4.676 1.00 89.94 90 ASP A O 1
ATOM 698 N N . ARG A 1 91 ? -19.548 13.877 4.197 1.00 93.00 91 ARG A N 1
ATOM 699 C CA . ARG A 1 91 ? -19.559 13.562 2.755 1.00 93.00 91 ARG A CA 1
ATOM 700 C C . ARG A 1 91 ? -19.229 12.105 2.421 1.00 93.00 91 ARG A C 1
ATOM 702 O O . ARG A 1 91 ? -19.348 11.728 1.258 1.00 93.00 91 ARG A O 1
ATOM 709 N N . GLN A 1 92 ? -18.847 11.296 3.407 1.00 94.62 92 GLN A N 1
ATOM 710 C CA . GLN A 1 92 ? -18.641 9.851 3.261 1.00 94.62 92 GLN A CA 1
ATOM 711 C C . GLN A 1 92 ? -19.705 9.021 3.999 1.00 94.62 92 GLN A C 1
ATOM 713 O O . GLN A 1 92 ? -19.553 7.814 4.141 1.00 94.62 92 GLN A O 1
ATOM 718 N N . SER A 1 93 ? -20.827 9.628 4.400 1.00 90.88 93 SER A N 1
ATOM 719 C CA . SER A 1 93 ? -21.948 8.951 5.084 1.00 90.88 93 SER A CA 1
ATOM 720 C C . SER A 1 93 ? -22.547 7.755 4.325 1.00 90.88 93 SER A C 1
ATOM 722 O O . SER A 1 93 ? -23.137 6.864 4.937 1.00 90.88 93 SER A O 1
ATOM 724 N N . PHE A 1 94 ? -22.365 7.675 3.00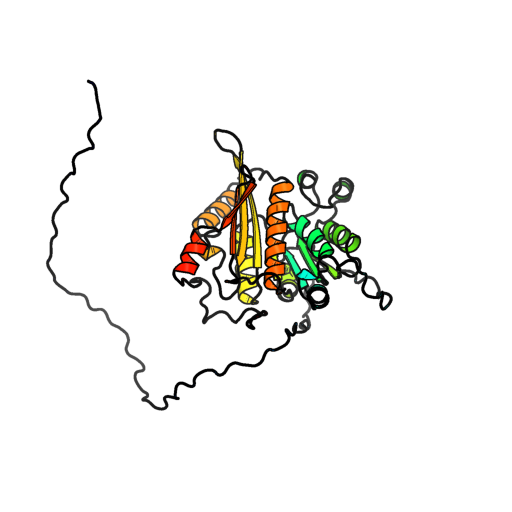0 1.00 93.00 94 PHE A N 1
ATOM 725 C CA . PHE A 1 94 ? -22.772 6.510 2.203 1.00 93.00 94 PHE A CA 1
ATOM 726 C C . PHE A 1 94 ? -22.006 5.224 2.568 1.00 93.00 94 PHE A C 1
ATOM 728 O O . PHE A 1 94 ? -22.440 4.136 2.188 1.00 93.00 94 PHE A O 1
ATOM 735 N N . LEU A 1 95 ? -20.895 5.333 3.309 1.00 93.25 95 LEU A N 1
ATOM 736 C CA . LEU A 1 95 ? -20.144 4.189 3.819 1.00 93.25 95 LEU A CA 1
ATOM 737 C C . LEU A 1 95 ? -20.909 3.400 4.889 1.00 93.25 95 LEU A C 1
ATOM 739 O O . LEU A 1 95 ? -20.599 2.236 5.118 1.00 93.25 95 LEU A O 1
ATOM 743 N N . GLY A 1 96 ? -21.937 3.987 5.503 1.00 91.69 96 GLY A N 1
ATOM 744 C CA . GLY A 1 96 ? -22.794 3.341 6.495 1.00 91.69 96 GLY A CA 1
ATOM 745 C C . GLY A 1 96 ? -22.890 4.147 7.786 1.00 91.69 96 GLY A C 1
ATOM 746 O O . GLY A 1 96 ? -22.010 4.935 8.105 1.00 91.69 96 GLY A O 1
ATOM 747 N N . ALA A 1 97 ? -23.961 3.934 8.553 1.00 88.38 97 ALA A N 1
ATOM 748 C CA . ALA A 1 97 ? -24.254 4.744 9.742 1.00 88.38 97 ALA A CA 1
ATOM 749 C C . ALA A 1 97 ? -23.159 4.679 10.826 1.00 88.38 97 ALA A C 1
ATOM 751 O O . ALA A 1 97 ? -22.907 5.677 11.490 1.00 88.38 97 ALA A O 1
ATOM 752 N N . ASP A 1 98 ? -22.487 3.532 10.960 1.00 89.94 98 ASP A N 1
ATOM 753 C CA . ASP A 1 98 ? -21.437 3.306 11.961 1.00 89.94 98 ASP A CA 1
ATOM 754 C C . ASP A 1 98 ? -20.016 3.452 11.371 1.00 89.94 98 ASP A C 1
ATOM 756 O O . ASP A 1 98 ? -19.033 3.122 12.034 1.00 89.94 98 ASP A O 1
ATOM 760 N N . SER A 1 99 ? -19.866 3.902 10.113 1.00 92.56 99 SER A N 1
ATOM 761 C CA . SER A 1 99 ? -18.565 3.868 9.423 1.00 92.56 99 SER A CA 1
ATOM 762 C C . SER A 1 99 ? -17.510 4.738 10.098 1.00 92.56 99 SER A C 1
ATOM 764 O O . SER A 1 99 ? -16.346 4.361 10.130 1.00 92.56 99 SER A O 1
ATOM 766 N N . GLU A 1 100 ? -17.897 5.886 10.651 1.00 92.56 100 GLU A N 1
ATOM 767 C CA . GLU A 1 100 ? -16.958 6.785 11.329 1.00 92.56 100 GLU A CA 1
ATOM 768 C C . GLU A 1 100 ? -16.421 6.179 12.631 1.00 92.56 100 GLU A C 1
ATOM 770 O O . GLU A 1 100 ? -15.211 6.196 12.847 1.00 92.56 100 GLU A O 1
ATOM 775 N N . GLU A 1 101 ? -17.286 5.575 13.458 1.00 93.12 101 GLU A N 1
ATOM 776 C CA . GLU A 1 101 ? -16.873 4.856 14.676 1.00 93.12 101 GLU A CA 1
ATOM 777 C C . GLU A 1 101 ? -15.959 3.674 14.317 1.00 93.12 101 GLU A C 1
ATOM 779 O O . GLU A 1 101 ? -14.906 3.483 14.930 1.00 93.12 101 GLU A O 1
ATOM 784 N N . LEU A 1 102 ? -16.322 2.914 13.277 1.00 93.56 102 LEU A N 1
ATOM 785 C CA . LEU A 1 102 ? -15.526 1.789 12.786 1.00 93.56 102 LEU A CA 1
ATOM 786 C C . LEU A 1 102 ? -14.140 2.230 12.301 1.00 93.56 102 LEU A C 1
ATOM 788 O O . LEU A 1 102 ? -13.146 1.604 12.667 1.00 93.56 102 LEU A O 1
ATOM 792 N N . LEU A 1 103 ? -14.055 3.300 11.504 1.00 95.94 103 LEU A N 1
ATOM 793 C CA . LEU A 1 103 ? -12.790 3.822 10.977 1.00 95.94 103 LEU A CA 1
ATOM 794 C C . LEU A 1 103 ? -11.929 4.434 12.090 1.00 95.94 103 LEU A C 1
ATOM 796 O O . LEU A 1 103 ? -10.729 4.164 12.142 1.00 95.94 103 LEU A O 1
ATOM 800 N N . ALA A 1 104 ? -12.529 5.146 13.045 1.00 95.88 104 ALA A N 1
ATOM 801 C CA . ALA A 1 104 ? -11.826 5.671 14.215 1.00 95.88 104 ALA A CA 1
ATOM 802 C C . ALA A 1 104 ? -11.288 4.559 15.139 1.00 95.88 104 ALA A C 1
ATOM 804 O O . ALA A 1 104 ? -10.261 4.734 15.794 1.00 95.88 104 ALA A O 1
ATOM 805 N N . GLY A 1 105 ? -11.947 3.397 15.188 1.00 95.62 105 GLY A N 1
ATOM 806 C CA . GLY A 1 105 ? -11.456 2.203 15.885 1.00 95.62 105 GLY A CA 1
ATOM 807 C C . GLY A 1 105 ? -10.476 1.351 15.069 1.00 95.62 105 GLY A C 1
ATOM 808 O O . GLY A 1 105 ? -9.888 0.405 15.601 1.00 95.62 105 GLY A O 1
ATOM 809 N N . LEU A 1 106 ? -10.302 1.646 13.779 1.00 97.25 106 LEU A N 1
ATOM 810 C CA . LEU A 1 106 ? -9.509 0.830 12.873 1.00 97.25 106 LEU A CA 1
ATOM 811 C C . LEU A 1 106 ? -8.010 1.088 13.046 1.00 97.25 106 LEU A C 1
ATOM 813 O O . LEU A 1 106 ? -7.549 2.228 13.099 1.00 97.25 106 LEU A O 1
ATOM 817 N N . ARG A 1 107 ? -7.247 -0.005 13.041 1.00 98.31 107 ARG A N 1
ATOM 818 C CA . ARG A 1 107 ? -5.794 -0.018 13.040 1.00 98.31 107 ARG A CA 1
ATOM 819 C C . ARG A 1 107 ? -5.281 -0.585 11.719 1.00 98.31 107 ARG A C 1
ATOM 821 O O . ARG A 1 107 ? -5.476 -1.770 11.444 1.00 98.31 107 ARG A O 1
ATOM 828 N N . VAL A 1 108 ? -4.612 0.236 10.920 1.00 98.75 108 VAL A N 1
ATOM 829 C CA . VAL A 1 108 ? -4.077 -0.152 9.604 1.00 98.75 108 VAL A CA 1
ATOM 830 C C . VAL A 1 108 ? -2.557 -0.079 9.624 1.00 98.75 108 VAL A C 1
ATOM 832 O O . VAL A 1 108 ? -1.992 0.921 10.060 1.00 98.75 108 VAL A O 1
ATOM 835 N N . ALA A 1 109 ? -1.889 -1.126 9.147 1.00 98.81 109 ALA A N 1
ATOM 836 C CA . ALA A 1 109 ? -0.444 -1.116 8.960 1.00 98.81 109 ALA A CA 1
ATOM 837 C C . ALA A 1 109 ? -0.086 -0.800 7.504 1.00 98.81 109 ALA A C 1
ATOM 839 O O . ALA A 1 109 ? -0.648 -1.395 6.589 1.00 98.81 109 ALA A O 1
ATOM 840 N N . ILE A 1 110 ? 0.870 0.101 7.298 1.00 98.88 110 ILE A N 1
ATOM 841 C CA . ILE A 1 110 ? 1.524 0.372 6.020 1.00 98.88 110 ILE A CA 1
ATOM 842 C C . ILE A 1 110 ? 2.937 -0.207 6.095 1.00 98.88 110 ILE A C 1
ATOM 844 O O . ILE A 1 110 ? 3.724 0.204 6.948 1.00 98.88 110 ILE A O 1
ATOM 848 N N . VAL A 1 111 ? 3.259 -1.142 5.202 1.00 98.75 111 VAL A N 1
ATOM 849 C CA . VAL A 1 111 ? 4.595 -1.743 5.088 1.00 98.75 111 VAL A CA 1
ATOM 850 C C . VAL A 1 111 ? 5.239 -1.287 3.780 1.00 98.75 111 VAL A C 1
ATOM 852 O O . VAL A 1 111 ? 4.793 -1.662 2.692 1.00 98.75 111 VAL A O 1
ATOM 855 N N . GLY A 1 112 ? 6.281 -0.465 3.906 1.00 98.06 112 GLY A N 1
ATOM 856 C CA . GLY A 1 112 ? 6.883 0.311 2.825 1.00 98.06 112 GLY A CA 1
ATOM 857 C C . GLY A 1 112 ? 6.161 1.646 2.624 1.00 98.06 112 GLY A C 1
ATOM 858 O O . GLY A 1 112 ? 5.002 1.681 2.218 1.00 98.06 112 GLY A O 1
ATOM 859 N N . TYR A 1 113 ? 6.856 2.757 2.865 1.00 98.19 113 TYR A N 1
ATOM 860 C CA . TYR A 1 113 ? 6.382 4.142 2.758 1.00 98.19 113 TYR A CA 1
ATOM 861 C C . TYR A 1 113 ? 7.083 4.904 1.617 1.00 98.19 113 TYR A C 1
ATOM 863 O O . TYR A 1 113 ? 7.471 6.064 1.737 1.00 98.19 113 TYR A O 1
ATOM 871 N N . GLY A 1 114 ? 7.257 4.233 0.476 1.00 95.62 114 GLY A N 1
ATOM 872 C CA . GLY A 1 114 ? 7.804 4.811 -0.754 1.00 95.62 114 GLY A CA 1
ATOM 873 C C . GLY A 1 114 ? 6.738 5.428 -1.670 1.00 95.62 114 GLY A C 1
ATOM 874 O O . GLY A 1 114 ? 5.760 6.022 -1.216 1.00 95.62 114 GLY A O 1
ATOM 875 N N . GLY A 1 115 ? 6.913 5.253 -2.986 1.00 95.19 115 GLY A N 1
ATOM 876 C CA . GLY A 1 115 ? 6.001 5.787 -4.007 1.00 95.19 115 GLY A CA 1
ATOM 877 C C . GLY A 1 115 ? 4.544 5.385 -3.777 1.00 95.19 115 GLY A C 1
ATOM 878 O O . GLY A 1 115 ? 3.707 6.253 -3.593 1.00 95.19 115 GLY A O 1
ATOM 879 N N . GLY A 1 116 ? 4.245 4.084 -3.706 1.00 95.44 116 GLY A N 1
ATOM 880 C CA . GLY A 1 116 ? 2.889 3.594 -3.422 1.00 95.44 116 GLY A CA 1
ATOM 881 C C . GLY A 1 116 ? 2.436 3.851 -1.982 1.00 95.44 116 GLY A C 1
ATOM 882 O O . GLY A 1 116 ? 1.360 4.398 -1.754 1.00 95.44 116 GLY A O 1
ATOM 883 N N . GLY A 1 117 ? 3.280 3.502 -1.006 1.00 97.50 117 GLY A N 1
ATOM 884 C CA . GLY A 1 117 ? 2.937 3.565 0.418 1.00 97.50 117 GLY A CA 1
ATOM 885 C C . GLY A 1 117 ? 2.603 4.962 0.937 1.00 97.50 117 GLY A C 1
ATOM 886 O O . GLY A 1 117 ? 1.700 5.120 1.757 1.00 97.50 117 GLY A O 1
ATOM 887 N N . SER A 1 118 ? 3.265 5.997 0.414 1.00 98.44 118 SER A N 1
ATOM 888 C CA . SER A 1 118 ? 3.005 7.380 0.827 1.00 98.44 118 SER A CA 1
ATOM 889 C C . SER A 1 118 ? 1.604 7.881 0.460 1.00 98.44 118 SER A C 1
ATOM 891 O O . SER A 1 118 ? 1.021 8.682 1.195 1.00 98.44 118 SER A O 1
ATOM 893 N N . HIS A 1 119 ? 0.998 7.345 -0.606 1.00 98.69 119 HIS A N 1
ATOM 894 C CA . HIS A 1 119 ? -0.405 7.614 -0.922 1.00 98.69 119 HIS A CA 1
ATOM 895 C C . HIS A 1 119 ? -1.368 7.005 0.102 1.00 98.69 119 HIS A C 1
ATOM 897 O O . HIS A 1 119 ? -2.453 7.559 0.293 1.00 98.69 119 HIS A O 1
ATOM 903 N N . PHE A 1 120 ? -1.012 5.893 0.759 1.00 98.75 120 PHE A N 1
ATOM 904 C CA . PHE A 1 120 ? -1.847 5.319 1.815 1.00 98.75 120 PHE A CA 1
ATOM 905 C C . PHE A 1 120 ? -1.944 6.264 3.005 1.00 98.75 120 PHE A C 1
ATOM 907 O O . PHE A 1 120 ? -3.054 6.545 3.440 1.00 98.75 120 PHE A O 1
ATOM 914 N N . GLY A 1 121 ? -0.821 6.810 3.485 1.00 98.12 121 GLY A N 1
ATOM 915 C CA . GLY A 1 121 ? -0.811 7.686 4.662 1.00 98.12 121 GLY A CA 1
ATOM 916 C C . GLY A 1 121 ? -1.809 8.840 4.540 1.00 98.12 121 GLY A C 1
ATOM 917 O O . GLY A 1 121 ? -2.712 8.976 5.366 1.00 98.12 121 GLY A O 1
ATOM 918 N N . GLN A 1 122 ? -1.727 9.610 3.452 1.00 97.75 122 GLN A N 1
ATOM 919 C CA . GLN A 1 122 ? -2.667 10.706 3.204 1.00 97.75 122 GLN A CA 1
ATOM 920 C C . GLN A 1 122 ? -4.127 10.221 3.097 1.00 97.75 122 GLN A C 1
ATOM 922 O O . GLN A 1 122 ? -5.026 10.843 3.663 1.00 97.75 122 GLN A O 1
ATOM 927 N N . GLN A 1 123 ? -4.389 9.135 2.365 1.00 98.69 123 GLN A N 1
ATOM 928 C CA . GLN A 1 123 ? -5.760 8.668 2.128 1.00 98.69 123 GLN A CA 1
ATOM 929 C C . GLN A 1 123 ? -6.415 8.096 3.388 1.00 98.69 123 GLN A C 1
ATOM 931 O O . GLN A 1 123 ? -7.563 8.430 3.672 1.00 98.69 123 GLN A O 1
ATOM 936 N N . LEU A 1 124 ? -5.685 7.303 4.177 1.00 98.69 124 LEU A N 1
ATOM 937 C CA . LEU A 1 124 ? -6.168 6.777 5.455 1.00 98.69 124 LEU A CA 1
ATOM 938 C C . LEU A 1 124 ? -6.479 7.910 6.444 1.00 98.69 124 LEU A C 1
ATOM 940 O O . LEU A 1 124 ? -7.478 7.846 7.161 1.00 98.69 124 LEU A O 1
ATOM 944 N N . ALA A 1 125 ? -5.677 8.980 6.438 1.00 98.12 125 ALA A N 1
ATOM 945 C CA . ALA A 1 125 ? -5.959 10.170 7.233 1.00 98.12 125 ALA A CA 1
ATOM 946 C C . ALA A 1 125 ? -7.257 10.867 6.784 1.00 98.12 125 ALA A C 1
ATOM 948 O O . ALA A 1 125 ? -8.087 11.219 7.622 1.00 98.12 125 ALA A O 1
ATOM 949 N N . HIS A 1 126 ? -7.469 11.031 5.473 1.00 97.62 126 HIS A N 1
ATOM 950 C CA . HIS A 1 126 ? -8.667 11.684 4.930 1.00 97.62 126 HIS A CA 1
ATOM 951 C C . HIS A 1 126 ? -9.965 10.921 5.187 1.00 97.62 126 HIS A C 1
ATOM 953 O O . HIS A 1 126 ? -10.997 11.565 5.360 1.00 97.62 126 HIS A O 1
ATOM 959 N N . ILE A 1 127 ? -9.924 9.589 5.207 1.00 96.75 127 ILE A N 1
ATOM 960 C CA . ILE A 1 127 ? -11.116 8.765 5.459 1.00 96.75 127 ILE A CA 1
ATOM 961 C C . ILE A 1 127 ? -11.369 8.531 6.955 1.00 96.75 127 ILE A C 1
ATOM 963 O O . ILE A 1 127 ? -12.405 7.983 7.313 1.00 96.75 127 ILE A O 1
ATOM 967 N N . GLY A 1 128 ? -10.463 8.977 7.832 1.00 97.12 128 GLY A N 1
ATOM 968 C CA . GLY A 1 128 ? -10.670 8.952 9.281 1.00 97.12 128 GLY A CA 1
ATOM 969 C C . GLY A 1 128 ? -10.216 7.672 9.980 1.00 97.12 128 GLY A C 1
ATOM 970 O O . GLY A 1 128 ? -10.766 7.335 11.024 1.00 97.12 128 GLY A O 1
ATOM 971 N N . VAL A 1 129 ? -9.216 6.961 9.444 1.00 98.25 129 VAL A N 1
ATOM 972 C CA . VAL A 1 129 ? -8.603 5.830 10.161 1.00 98.25 129 VAL A CA 1
ATOM 973 C C . VAL A 1 129 ? -7.944 6.319 11.451 1.00 98.25 129 VAL A C 1
ATOM 975 O O . VAL A 1 129 ? -7.157 7.267 11.431 1.00 98.25 129 VAL A O 1
ATOM 978 N N . GLY A 1 130 ? -8.272 5.674 12.572 1.00 97.44 130 GLY A N 1
ATOM 979 C CA . GLY A 1 130 ? -7.869 6.136 13.899 1.00 97.44 130 GLY A CA 1
ATOM 980 C C . GLY A 1 130 ? -6.466 5.732 14.342 1.00 97.44 130 GLY A C 1
ATOM 981 O O . GLY A 1 130 ? -5.841 6.479 15.089 1.00 97.44 130 GLY A O 1
ATOM 982 N N . GLU A 1 131 ? -5.933 4.592 13.897 1.00 98.56 131 GLU A N 1
ATOM 983 C CA . GLU A 1 131 ? -4.543 4.211 14.168 1.00 98.56 131 GLU A CA 1
ATOM 984 C C . GLU A 1 131 ? -3.833 3.712 12.909 1.00 98.56 131 GLU A C 1
ATOM 986 O O . GLU A 1 131 ? -4.309 2.808 12.221 1.00 98.56 131 GLU A O 1
ATOM 991 N N . ILE A 1 132 ? -2.666 4.289 12.622 1.00 98.88 132 ILE A N 1
ATOM 992 C CA . ILE A 1 132 ? -1.867 3.963 11.440 1.00 98.88 132 ILE A CA 1
ATOM 993 C C . ILE A 1 132 ? -0.448 3.604 11.890 1.00 98.88 132 ILE A C 1
ATOM 995 O O . ILE A 1 132 ? 0.268 4.433 12.453 1.00 98.88 132 ILE A O 1
ATOM 999 N N . LEU A 1 133 ? -0.045 2.355 11.654 1.00 98.81 133 LEU A N 1
ATOM 1000 C CA . LEU A 1 133 ? 1.315 1.873 11.893 1.00 98.81 133 LEU A CA 1
ATOM 1001 C C . LEU A 1 133 ? 2.092 1.980 10.587 1.00 98.81 133 LEU A C 1
ATOM 1003 O O . LEU A 1 133 ? 1.630 1.477 9.568 1.00 98.81 133 LEU A O 1
ATOM 1007 N N . VAL A 1 134 ? 3.260 2.610 10.603 1.00 98.88 134 VAL A N 1
ATOM 1008 C CA . VAL A 1 134 ? 4.076 2.807 9.400 1.00 98.88 134 VAL A CA 1
ATOM 1009 C C . VAL A 1 134 ? 5.437 2.163 9.607 1.00 98.88 134 VAL A C 1
ATOM 1011 O O . VAL A 1 134 ? 6.173 2.576 10.500 1.00 98.88 134 VAL A O 1
ATOM 1014 N N . PHE A 1 135 ? 5.754 1.170 8.777 1.00 98.75 135 PHE A N 1
ATOM 1015 C CA . PHE A 1 135 ? 7.017 0.435 8.788 1.00 98.75 135 PHE A CA 1
ATOM 1016 C C . PHE A 1 135 ? 7.801 0.745 7.516 1.00 98.75 135 PHE A C 1
ATOM 1018 O O . PHE A 1 135 ? 7.351 0.406 6.419 1.00 98.75 135 PHE A O 1
ATOM 1025 N N . ASP A 1 136 ? 8.952 1.392 7.664 1.00 98.50 136 ASP A N 1
ATOM 1026 C CA . ASP A 1 136 ? 9.888 1.679 6.577 1.00 98.50 136 ASP A CA 1
ATOM 1027 C C . ASP A 1 136 ? 11.259 2.017 7.182 1.00 98.50 136 ASP A C 1
ATOM 1029 O O . ASP A 1 136 ? 11.345 2.864 8.072 1.00 98.50 136 ASP A O 1
ATOM 1033 N N . ASP A 1 137 ? 12.316 1.333 6.749 1.00 97.56 137 ASP A N 1
ATOM 1034 C CA . ASP A 1 137 ? 13.690 1.509 7.234 1.00 97.56 137 ASP A CA 1
ATOM 1035 C C . ASP A 1 137 ? 14.509 2.530 6.429 1.00 97.56 137 ASP A C 1
ATOM 1037 O O . ASP A 1 137 ? 15.665 2.791 6.770 1.00 97.56 137 ASP A O 1
ATOM 1041 N N . ASP A 1 138 ? 13.919 3.160 5.411 1.00 97.50 138 ASP A N 1
ATOM 1042 C CA . ASP A 1 138 ? 14.611 4.121 4.566 1.00 97.50 138 ASP A CA 1
ATOM 1043 C C . ASP A 1 138 ? 14.482 5.571 5.065 1.00 97.50 138 ASP A C 1
ATOM 1045 O O . ASP A 1 138 ? 13.580 5.995 5.803 1.00 97.50 138 ASP A O 1
ATOM 1049 N N . ILE A 1 139 ? 15.387 6.390 4.540 1.00 98.31 139 ILE A N 1
ATOM 1050 C CA . ILE A 1 139 ? 15.366 7.849 4.617 1.00 98.31 139 ILE A CA 1
ATOM 1051 C C . ILE A 1 139 ? 14.883 8.453 3.295 1.00 98.31 139 ILE A C 1
ATOM 1053 O O . ILE A 1 139 ? 14.834 7.787 2.260 1.00 98.31 139 ILE A O 1
ATOM 1057 N N . VAL A 1 140 ? 14.509 9.729 3.315 1.00 98.25 140 VAL A N 1
ATOM 1058 C CA . VAL A 1 140 ? 14.130 10.457 2.102 1.00 98.25 140 VAL A CA 1
ATOM 1059 C C . VAL A 1 140 ? 15.365 10.757 1.257 1.00 98.25 140 VAL A C 1
ATOM 1061 O O . VAL A 1 140 ? 16.299 11.416 1.710 1.00 98.25 140 VAL A O 1
ATOM 1064 N N . GLU A 1 141 ? 15.321 10.345 -0.006 1.00 97.44 141 GLU A N 1
ATOM 1065 C CA . GLU A 1 141 ? 16.343 10.657 -1.005 1.00 97.44 141 GLU A CA 1
ATOM 1066 C C . GLU A 1 141 ? 15.800 11.557 -2.119 1.00 97.44 141 GLU A C 1
ATOM 1068 O O . GLU A 1 141 ? 14.606 11.545 -2.425 1.00 97.44 141 GLU A O 1
ATOM 1073 N N . GLU A 1 142 ? 16.690 12.281 -2.803 1.00 97.25 142 GLU A N 1
ATOM 1074 C CA . GLU A 1 142 ? 16.336 13.162 -3.929 1.00 97.25 142 GLU A CA 1
ATOM 1075 C C . GLU A 1 142 ? 15.532 12.422 -5.012 1.00 97.25 142 GLU A C 1
ATOM 1077 O O . GLU A 1 142 ? 14.511 12.903 -5.502 1.00 97.25 142 GLU A O 1
ATOM 1082 N N . THR A 1 143 ? 15.930 11.186 -5.326 1.00 94.94 143 THR A N 1
ATOM 1083 C CA . THR A 1 143 ? 15.250 10.341 -6.319 1.00 94.94 143 THR A CA 1
ATOM 1084 C C . THR A 1 143 ? 13.829 9.960 -5.910 1.00 94.94 143 THR A C 1
ATOM 1086 O O . THR A 1 143 ? 13.069 9.468 -6.741 1.00 94.94 143 THR A O 1
ATOM 1089 N N . ASN A 1 144 ? 13.457 10.123 -4.637 1.00 95.44 144 ASN A N 1
ATOM 1090 C CA . ASN A 1 144 ? 12.129 9.802 -4.124 1.00 95.44 144 ASN A CA 1
ATOM 1091 C C . ASN A 1 144 ? 11.152 10.970 -4.303 1.00 95.44 144 ASN A C 1
ATOM 1093 O O . ASN A 1 144 ? 9.950 10.731 -4.411 1.00 95.44 144 ASN A O 1
ATOM 1097 N N . LEU A 1 145 ? 11.641 12.213 -4.378 1.00 97.00 145 LEU A N 1
ATOM 1098 C CA . LEU A 1 145 ? 10.804 13.420 -4.381 1.00 97.00 145 LEU A CA 1
ATOM 1099 C C . LEU A 1 145 ? 9.843 13.502 -5.576 1.00 97.00 145 LEU A C 1
ATOM 1101 O O . LEU A 1 145 ? 8.831 14.193 -5.512 1.00 97.00 145 LEU A O 1
ATOM 1105 N N . ASN A 1 146 ? 10.101 12.753 -6.652 1.00 96.56 146 ASN A N 1
ATOM 1106 C CA . ASN A 1 146 ? 9.203 12.679 -7.802 1.00 96.56 146 ASN A CA 1
ATOM 1107 C C . ASN A 1 146 ? 7.904 11.885 -7.543 1.00 96.56 146 ASN A C 1
ATOM 1109 O O . ASN A 1 146 ? 7.006 11.911 -8.385 1.00 96.56 146 ASN A O 1
ATOM 1113 N N . ARG A 1 147 ? 7.829 11.121 -6.443 1.00 97.00 147 ARG A N 1
ATOM 1114 C CA . ARG A 1 147 ? 6.715 10.198 -6.154 1.00 97.00 147 ARG A CA 1
ATOM 1115 C C . ARG A 1 147 ? 6.389 9.997 -4.674 1.00 97.00 147 ARG A C 1
ATOM 1117 O O . ARG A 1 147 ? 5.394 9.349 -4.381 1.00 97.00 147 ARG A O 1
ATOM 1124 N N . LEU A 1 148 ? 7.213 10.497 -3.756 1.00 97.88 148 LEU A N 1
ATOM 1125 C CA . LEU A 1 148 ? 6.977 10.400 -2.319 1.00 97.88 148 LEU A CA 1
ATOM 1126 C C . LEU A 1 148 ? 6.009 11.501 -1.877 1.00 97.88 148 LEU A C 1
ATOM 1128 O O . LEU A 1 148 ? 6.394 12.663 -1.743 1.00 97.88 148 LEU A O 1
ATOM 1132 N N . VAL A 1 149 ? 4.751 11.141 -1.631 1.00 98.25 149 VAL A N 1
ATOM 1133 C CA . VAL A 1 149 ? 3.728 12.091 -1.184 1.00 98.25 149 VAL A CA 1
ATOM 1134 C C . VAL A 1 149 ? 4.127 12.712 0.156 1.00 98.25 149 VAL A C 1
ATOM 1136 O O . VAL A 1 149 ? 4.369 12.016 1.140 1.00 98.25 149 VAL A O 1
ATOM 1139 N N . GLY A 1 150 ? 4.188 14.046 0.180 1.00 97.81 150 GLY A N 1
ATOM 1140 C CA . GLY A 1 150 ? 4.549 14.840 1.355 1.00 97.81 150 GLY A CA 1
ATOM 1141 C C . GLY A 1 150 ? 6.049 14.962 1.632 1.00 97.81 150 GLY A C 1
ATOM 1142 O O . GLY A 1 150 ? 6.413 15.696 2.553 1.00 97.81 150 GLY A O 1
ATOM 1143 N N . GLY A 1 151 ? 6.904 14.288 0.857 1.00 97.75 151 GLY A N 1
ATOM 1144 C CA . GLY A 1 151 ? 8.350 14.494 0.894 1.00 97.75 151 GLY A CA 1
ATOM 1145 C C . GLY A 1 151 ? 8.734 15.823 0.244 1.00 97.75 151 GLY A C 1
ATOM 1146 O O . GLY A 1 151 ? 8.168 16.209 -0.779 1.00 97.75 151 GLY A O 1
ATOM 1147 N N . VAL A 1 152 ? 9.693 16.534 0.833 1.00 98.19 152 VAL A N 1
ATOM 1148 C CA . VAL A 1 152 ? 10.184 17.829 0.337 1.00 98.19 152 VAL A CA 1
ATOM 1149 C C . VAL A 1 152 ? 11.712 17.881 0.334 1.00 98.19 152 VAL A C 1
ATOM 1151 O O . VAL A 1 152 ? 12.366 17.137 1.056 1.00 98.19 152 VAL A O 1
ATOM 1154 N N . SER A 1 153 ? 12.310 18.805 -0.424 1.00 98.31 153 SER A N 1
ATOM 1155 C CA . SER A 1 153 ? 13.778 18.943 -0.510 1.00 98.31 153 SER A CA 1
ATOM 1156 C C . SER A 1 153 ? 14.459 19.171 0.847 1.00 98.31 153 SER A C 1
ATOM 1158 O O . SER A 1 153 ? 15.597 18.754 1.050 1.00 98.31 153 SER A O 1
ATOM 1160 N N . ALA A 1 154 ? 13.760 19.793 1.802 1.00 98.38 154 ALA A N 1
ATOM 1161 C CA . ALA A 1 154 ? 14.264 19.961 3.164 1.00 98.38 154 ALA A CA 1
ATOM 1162 C C . ALA A 1 154 ? 14.458 18.618 3.897 1.00 98.38 154 ALA A C 1
ATOM 1164 O O . ALA A 1 154 ? 15.361 18.510 4.723 1.00 98.38 154 ALA A O 1
ATOM 1165 N N . ASP A 1 155 ? 13.665 17.592 3.572 1.00 98.56 155 ASP A N 1
ATOM 1166 C CA . ASP A 1 155 ? 13.774 16.270 4.193 1.00 98.56 155 ASP A CA 1
ATOM 1167 C C . ASP A 1 155 ? 15.055 15.549 3.778 1.00 98.56 155 ASP A C 1
ATOM 1169 O O . ASP A 1 155 ? 15.684 14.902 4.615 1.00 98.56 155 ASP A O 1
ATOM 1173 N N . VAL A 1 156 ? 15.455 15.707 2.509 1.00 98.38 156 VAL A N 1
ATOM 1174 C CA . VAL A 1 156 ? 16.712 15.171 1.966 1.00 98.38 156 VAL A CA 1
ATOM 1175 C C . VAL A 1 156 ? 17.895 15.800 2.694 1.00 98.38 156 VAL A C 1
ATOM 1177 O O . VAL A 1 156 ? 18.767 15.096 3.197 1.00 98.38 156 VAL A O 1
ATOM 1180 N N . ALA A 1 157 ? 17.896 17.132 2.820 1.00 97.69 157 ALA A N 1
ATOM 1181 C CA . ALA A 1 157 ? 18.949 17.856 3.529 1.00 97.69 157 ALA A CA 1
ATOM 1182 C C . ALA A 1 157 ? 19.040 17.462 5.016 1.00 97.69 157 ALA A C 1
ATOM 1184 O O . ALA A 1 157 ? 20.130 17.452 5.585 1.00 97.69 157 ALA A O 1
ATOM 1185 N N . ALA A 1 158 ? 17.905 17.130 5.637 1.00 98.06 158 ALA A N 1
ATOM 1186 C CA . ALA A 1 158 ? 17.820 16.734 7.038 1.00 98.06 158 ALA A CA 1
ATOM 1187 C C . ALA A 1 158 ? 18.000 15.223 7.286 1.00 98.06 158 ALA A C 1
ATOM 1189 O O . ALA A 1 158 ? 17.979 14.814 8.446 1.00 98.06 158 ALA A O 1
ATOM 1190 N N . ILE A 1 159 ? 18.181 14.398 6.242 1.00 98.00 159 ILE A N 1
ATOM 1191 C CA . ILE A 1 159 ? 18.273 12.927 6.346 1.00 98.00 159 ILE A CA 1
ATOM 1192 C C . ILE A 1 159 ? 17.046 12.365 7.089 1.00 98.00 159 ILE A C 1
ATOM 1194 O O . ILE A 1 159 ? 17.134 11.589 8.041 1.00 98.00 159 ILE A O 1
ATOM 1198 N N . THR A 1 160 ? 15.866 12.839 6.694 1.00 98.62 160 THR A N 1
ATOM 1199 C CA . THR A 1 160 ? 14.618 12.536 7.402 1.00 98.62 160 THR A CA 1
ATOM 1200 C C . THR A 1 160 ? 14.186 11.096 7.116 1.00 98.62 160 THR A C 1
ATOM 1202 O O . THR A 1 160 ? 14.112 10.723 5.945 1.00 98.62 160 THR A O 1
ATOM 1205 N N . PRO A 1 161 ? 13.854 10.282 8.133 1.00 98.69 161 PRO A N 1
ATOM 1206 C CA . PRO A 1 161 ? 13.237 8.973 7.921 1.00 98.69 161 PRO A CA 1
ATOM 1207 C C . PRO A 1 161 ? 11.898 9.091 7.182 1.00 98.69 161 PRO A C 1
ATOM 1209 O O . PRO A 1 161 ? 11.100 9.986 7.483 1.00 98.69 161 PRO A O 1
ATOM 1212 N N . LYS A 1 162 ? 11.586 8.169 6.262 1.00 98.69 162 LYS A N 1
ATOM 1213 C CA . LYS A 1 162 ? 10.306 8.210 5.524 1.00 98.69 162 LYS A CA 1
ATOM 1214 C C . LYS A 1 162 ? 9.094 8.120 6.456 1.00 98.69 162 LYS A C 1
ATOM 1216 O O . LYS A 1 162 ? 8.093 8.802 6.237 1.00 98.69 162 LYS A O 1
ATOM 1221 N N . VAL A 1 163 ? 9.205 7.366 7.551 1.00 98.75 163 VAL A N 1
ATOM 1222 C CA . VAL A 1 163 ? 8.158 7.275 8.586 1.00 98.75 163 VAL A CA 1
ATOM 1223 C C . VAL A 1 163 ? 7.852 8.620 9.262 1.00 98.75 163 VAL A C 1
ATOM 1225 O O . VAL A 1 163 ? 6.716 8.856 9.670 1.00 98.75 163 VAL A O 1
ATOM 1228 N N . THR A 1 164 ? 8.816 9.544 9.318 1.00 98.75 164 THR A N 1
ATOM 1229 C CA . THR A 1 164 ? 8.601 10.902 9.843 1.00 98.75 164 THR A CA 1
ATOM 1230 C C . THR A 1 164 ? 7.829 11.774 8.856 1.00 98.75 164 THR A C 1
ATOM 1232 O O . THR A 1 164 ? 6.981 12.568 9.268 1.00 98.75 164 THR A O 1
ATOM 1235 N N . VAL A 1 165 ? 8.040 11.590 7.547 1.00 98.75 165 VAL A N 1
ATOM 1236 C CA . VAL A 1 165 ? 7.181 12.202 6.519 1.00 98.75 165 VAL A CA 1
ATOM 1237 C C . VAL A 1 165 ? 5.751 11.679 6.643 1.00 98.75 165 VAL A C 1
ATOM 1239 O O . VAL A 1 165 ? 4.808 12.466 6.549 1.00 98.75 165 VAL A O 1
ATOM 1242 N N . ALA A 1 166 ? 5.584 10.378 6.903 1.00 98.75 166 ALA A N 1
ATOM 1243 C CA . ALA A 1 166 ? 4.272 9.773 7.103 1.00 98.75 166 ALA A CA 1
ATOM 1244 C C . ALA A 1 166 ? 3.491 10.437 8.236 1.00 98.75 166 ALA A C 1
ATOM 1246 O O . ALA A 1 166 ? 2.370 10.894 8.021 1.00 98.75 166 ALA A O 1
ATOM 1247 N N . ASP A 1 167 ? 4.107 10.547 9.412 1.00 98.81 167 ASP A N 1
ATOM 1248 C CA . ASP A 1 167 ? 3.503 11.207 10.568 1.00 98.81 167 ASP A CA 1
ATOM 1249 C C . ASP A 1 167 ? 3.148 12.666 10.275 1.00 98.81 167 ASP A C 1
ATOM 1251 O O . ASP A 1 167 ? 2.010 13.077 10.494 1.00 98.81 167 ASP A O 1
ATOM 1255 N N . ARG A 1 168 ? 4.064 13.430 9.668 1.00 98.56 168 ARG A N 1
ATOM 1256 C CA . ARG A 1 168 ? 3.793 14.823 9.285 1.00 98.56 168 ARG A CA 1
ATOM 1257 C C . ARG A 1 168 ? 2.567 14.952 8.375 1.00 98.56 168 ARG A C 1
ATOM 1259 O O . ARG A 1 168 ? 1.753 15.852 8.580 1.00 98.56 168 ARG A O 1
ATOM 1266 N N . VAL A 1 169 ? 2.437 14.084 7.370 1.00 98.62 169 VAL A N 1
ATOM 1267 C CA . VAL A 1 169 ? 1.304 14.096 6.428 1.00 98.62 169 VAL A CA 1
ATOM 1268 C C . VAL A 1 169 ? 0.009 13.687 7.124 1.00 98.62 169 VAL A C 1
ATOM 1270 O O . VAL A 1 169 ? -0.993 14.393 7.020 1.00 98.62 169 VAL A O 1
ATOM 1273 N N . ILE A 1 170 ? 0.027 12.562 7.836 1.00 98.62 170 ILE A N 1
ATOM 1274 C CA . ILE A 1 170 ? -1.163 11.996 8.473 1.00 98.62 170 ILE A CA 1
ATOM 1275 C C . ILE A 1 170 ? -1.681 12.939 9.555 1.00 98.62 170 ILE A C 1
ATOM 1277 O O . ILE A 1 170 ? -2.843 13.333 9.502 1.00 98.62 170 ILE A O 1
ATOM 1281 N N . SER A 1 171 ? -0.820 13.353 10.483 1.00 98.00 171 SER A N 1
ATOM 1282 C CA . SER A 1 171 ? -1.178 14.225 11.605 1.00 98.00 171 SER A CA 1
ATOM 1283 C C . SER A 1 171 ? -1.570 15.631 11.134 1.00 98.00 171 SER A C 1
ATOM 1285 O O . SER A 1 171 ? -2.415 16.279 11.750 1.00 98.00 171 SER A O 1
ATOM 1287 N N . GLY A 1 172 ? -1.022 16.092 10.002 1.00 97.56 172 GLY A N 1
ATOM 1288 C CA . GLY A 1 172 ? -1.438 17.338 9.352 1.00 97.56 172 GLY A CA 1
ATOM 1289 C C . GLY A 1 172 ? -2.846 17.276 8.749 1.00 97.56 172 GLY A C 1
ATOM 1290 O O . GLY A 1 172 ? -3.561 18.278 8.755 1.00 97.56 172 GLY A O 1
ATOM 1291 N N . VAL A 1 173 ? -3.268 16.107 8.254 1.00 96.69 173 VAL A N 1
ATOM 1292 C CA . VAL A 1 173 ? -4.620 15.894 7.717 1.00 96.69 173 VAL A CA 1
ATOM 1293 C C . VAL A 1 173 ? -5.606 15.563 8.830 1.00 96.69 173 VAL A C 1
ATOM 1295 O O . VAL A 1 173 ? -6.634 16.223 8.924 1.00 96.69 173 VAL A O 1
ATOM 1298 N N . ASN A 1 174 ? -5.322 14.575 9.677 1.00 96.81 174 ASN A N 1
ATOM 1299 C CA . ASN A 1 174 ? -6.186 14.108 10.757 1.00 96.81 174 ASN A CA 1
ATOM 1300 C C . ASN A 1 174 ? -5.432 14.114 12.101 1.00 96.81 174 ASN A C 1
ATOM 1302 O O . ASN A 1 174 ? -4.847 13.098 12.471 1.00 96.81 174 ASN A O 1
ATOM 1306 N N . PRO A 1 175 ? -5.494 15.217 12.872 1.00 96.38 175 PRO A N 1
ATOM 1307 C CA . PRO A 1 175 ? -4.827 15.317 14.173 1.00 96.38 175 PRO A CA 1
ATOM 1308 C C . PRO A 1 175 ? -5.328 14.329 15.238 1.00 96.38 175 PRO A C 1
ATOM 1310 O O . PRO A 1 175 ? -4.684 14.175 16.270 1.00 96.38 175 PRO A O 1
ATOM 1313 N N . ALA A 1 176 ? -6.486 13.691 15.023 1.00 95.56 176 ALA A N 1
ATOM 1314 C CA . ALA A 1 176 ? -7.020 12.670 15.924 1.00 95.56 176 ALA A CA 1
ATOM 1315 C C . ALA A 1 176 ? -6.467 11.263 15.627 1.00 95.56 176 ALA A C 1
ATOM 1317 O O . ALA A 1 176 ? -6.639 10.359 16.445 1.00 95.56 176 ALA A O 1
ATOM 1318 N N . ALA A 1 177 ? -5.817 11.058 14.474 1.00 97.06 177 ALA A N 1
ATOM 1319 C CA . ALA A 1 177 ? -5.196 9.782 14.143 1.00 97.06 177 ALA A CA 1
ATOM 1320 C C . ALA A 1 177 ? -3.948 9.547 15.005 1.00 97.06 177 ALA A C 1
ATOM 1322 O O . ALA A 1 177 ? -3.080 10.409 15.135 1.00 97.06 177 ALA A O 1
ATOM 1323 N N . ARG A 1 178 ? -3.819 8.341 15.559 1.00 98.44 178 ARG A N 1
ATOM 1324 C CA . ARG A 1 178 ? -2.609 7.880 16.239 1.00 98.44 178 ARG A CA 1
ATOM 1325 C C . ARG A 1 178 ? -1.655 7.269 15.219 1.00 98.44 178 ARG A C 1
ATOM 1327 O O . ARG A 1 178 ? -1.899 6.172 14.719 1.00 98.44 178 ARG A O 1
ATOM 1334 N N . VAL A 1 179 ? -0.545 7.949 14.949 1.00 98.69 179 VAL A N 1
ATOM 1335 C CA . VAL A 1 179 ? 0.511 7.436 14.067 1.00 98.69 179 VAL A CA 1
ATOM 1336 C C . VAL A 1 179 ? 1.602 6.758 14.888 1.00 98.69 179 VAL A C 1
ATOM 1338 O O . VAL A 1 179 ? 2.136 7.340 15.831 1.00 98.69 179 VAL A O 1
ATOM 1341 N N . ARG A 1 180 ? 1.960 5.522 14.529 1.00 98.62 180 ARG A N 1
ATOM 1342 C CA . ARG A 1 180 ? 3.094 4.797 15.121 1.00 98.62 180 ARG A CA 1
ATOM 1343 C C . ARG A 1 180 ? 4.166 4.575 14.063 1.00 98.62 180 ARG A C 1
ATOM 1345 O O . ARG A 1 180 ? 3.923 3.902 13.066 1.00 98.62 180 ARG A O 1
ATOM 1352 N N . GLN A 1 181 ? 5.338 5.157 14.291 1.00 98.62 181 GLN A N 1
ATOM 1353 C CA . GLN A 1 181 ? 6.471 5.121 13.369 1.00 98.62 181 GLN A CA 1
ATOM 1354 C C . GLN A 1 181 ? 7.430 3.986 13.739 1.00 98.62 181 GLN A C 1
ATOM 1356 O O . GLN A 1 181 ? 7.916 3.931 14.869 1.00 98.62 181 GLN A O 1
ATOM 1361 N N . PHE A 1 182 ? 7.742 3.131 12.772 1.00 98.56 182 PHE A N 1
ATOM 1362 C CA . PHE A 1 182 ? 8.724 2.058 12.887 1.00 98.56 182 PHE A CA 1
ATOM 1363 C C . PHE A 1 182 ? 9.771 2.233 11.787 1.00 98.56 182 PHE A C 1
ATOM 1365 O O . PHE A 1 182 ? 9.603 1.758 10.667 1.00 98.56 182 PHE A O 1
ATOM 1372 N N . GLY A 1 183 ? 10.843 2.957 12.122 1.00 98.00 183 GLY A N 1
ATOM 1373 C CA . GLY A 1 183 ? 12.003 3.205 11.255 1.00 98.00 183 GLY A CA 1
ATOM 1374 C C . GLY A 1 183 ? 12.919 1.985 11.105 1.00 98.00 183 GLY A C 1
ATOM 1375 O O . GLY A 1 183 ? 14.128 2.111 11.274 1.00 98.00 183 GLY A O 1
ATOM 1376 N N . CYS A 1 184 ? 12.340 0.798 10.941 1.00 97.62 184 CYS A N 1
ATOM 1377 C CA . CYS A 1 184 ? 13.023 -0.488 10.854 1.00 97.62 184 CYS A CA 1
ATOM 1378 C C . CYS A 1 184 ? 12.224 -1.434 9.952 1.00 97.62 184 CYS A C 1
ATOM 1380 O O . CYS A 1 184 ? 11.082 -1.148 9.572 1.00 97.62 184 CYS A O 1
ATOM 1382 N N . LYS A 1 185 ? 12.804 -2.593 9.629 1.00 96.81 185 LYS A N 1
ATOM 1383 C CA . LYS A 1 185 ? 12.072 -3.620 8.890 1.00 96.81 185 LYS A CA 1
ATOM 1384 C C . LYS A 1 185 ? 10.887 -4.097 9.712 1.00 96.81 185 LYS A C 1
ATOM 1386 O O . LYS A 1 185 ? 11.006 -4.353 10.908 1.00 96.81 185 LYS A O 1
ATOM 1391 N N . TRP A 1 186 ? 9.753 -4.315 9.050 1.00 97.56 186 TRP A N 1
ATOM 1392 C CA . TRP A 1 186 ? 8.532 -4.804 9.699 1.00 97.56 186 TRP A CA 1
ATOM 1393 C C . TRP A 1 186 ? 8.761 -6.096 10.502 1.00 97.56 186 TRP A C 1
ATOM 1395 O O . TRP A 1 186 ? 8.133 -6.298 11.538 1.00 97.56 186 TRP A O 1
ATOM 1405 N N . SER A 1 187 ? 9.694 -6.950 10.066 1.00 96.81 187 SER A N 1
ATOM 1406 C CA . SER A 1 187 ? 10.052 -8.197 10.745 1.00 96.81 187 SER A CA 1
ATOM 1407 C C . SER A 1 187 ? 10.686 -7.985 12.123 1.00 96.81 187 SER A C 1
ATOM 1409 O O . SER A 1 187 ? 10.590 -8.863 12.974 1.00 96.81 187 SER A O 1
ATOM 1411 N N . GLU A 1 188 ? 11.324 -6.838 12.358 1.00 97.69 188 GLU A N 1
ATOM 1412 C CA . GLU A 1 188 ? 11.931 -6.482 13.649 1.00 97.69 188 GLU A CA 1
ATOM 1413 C C . GLU A 1 188 ? 10.886 -5.999 14.665 1.00 97.69 188 GLU A C 1
ATOM 1415 O O . GLU A 1 188 ? 11.108 -6.069 15.869 1.00 97.69 188 GLU A O 1
ATOM 1420 N N . ALA A 1 189 ? 9.721 -5.561 14.183 1.00 97.00 189 ALA A N 1
ATOM 1421 C CA . ALA A 1 189 ? 8.582 -5.117 14.982 1.00 97.00 189 ALA A CA 1
ATOM 1422 C C . ALA A 1 189 ? 7.322 -5.947 14.664 1.00 97.00 189 ALA A C 1
ATOM 1424 O O . ALA A 1 189 ? 6.197 -5.447 14.648 1.00 97.00 189 ALA A O 1
ATOM 1425 N N . ALA A 1 190 ? 7.517 -7.244 14.413 1.00 96.69 190 ALA A N 1
ATOM 1426 C CA . ALA A 1 190 ? 6.469 -8.155 13.966 1.00 96.69 190 ALA A CA 1
ATOM 1427 C C . ALA A 1 190 ? 5.295 -8.265 14.959 1.00 96.69 190 ALA A C 1
ATOM 1429 O O . ALA A 1 190 ? 4.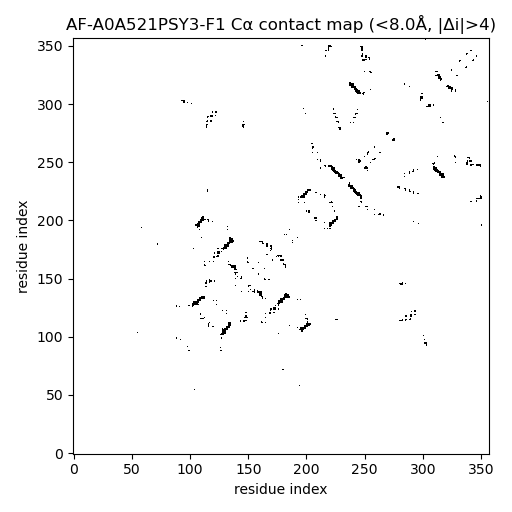149 -8.406 14.541 1.00 96.69 190 ALA A O 1
ATOM 1430 N N . GLU A 1 191 ? 5.549 -8.157 16.265 1.00 95.31 191 GLU A N 1
ATOM 1431 C CA . GLU A 1 191 ? 4.493 -8.158 17.292 1.00 95.31 191 GLU A CA 1
ATOM 1432 C C . GLU A 1 191 ? 3.532 -6.972 17.141 1.00 95.31 191 GLU A C 1
ATOM 1434 O O . GLU A 1 191 ? 2.329 -7.106 17.358 1.00 95.31 191 GLU A O 1
ATOM 1439 N N . GLU A 1 192 ? 4.045 -5.824 16.704 1.00 96.88 192 GLU A N 1
ATOM 1440 C CA . GLU A 1 192 ? 3.246 -4.621 16.482 1.00 96.88 192 GLU A CA 1
ATOM 1441 C C . GLU A 1 192 ? 2.418 -4.745 15.206 1.00 96.88 192 GLU A C 1
ATOM 1443 O O . GLU A 1 192 ? 1.237 -4.392 15.190 1.00 96.88 192 GLU A O 1
ATOM 1448 N N . LEU A 1 193 ? 3.009 -5.319 14.152 1.00 97.38 193 LEU A N 1
ATOM 1449 C CA . LEU A 1 193 ? 2.295 -5.635 12.918 1.00 97.38 193 LEU A CA 1
ATOM 1450 C C . LEU A 1 193 ? 1.165 -6.650 13.161 1.00 97.38 193 LEU A C 1
ATOM 1452 O O . LEU A 1 193 ? 0.079 -6.490 12.607 1.00 97.38 193 LEU A O 1
ATOM 1456 N N . ALA A 1 194 ? 1.384 -7.653 14.021 1.00 96.00 194 ALA A N 1
ATOM 1457 C CA . ALA A 1 194 ? 0.364 -8.637 14.403 1.00 96.00 194 ALA A CA 1
ATOM 1458 C C . ALA A 1 194 ? -0.857 -7.994 15.074 1.00 96.00 194 ALA A C 1
ATOM 1460 O O . ALA A 1 194 ? -1.949 -8.557 15.040 1.00 96.00 194 ALA A O 1
ATOM 1461 N N . GLY A 1 195 ? -0.676 -6.824 15.689 1.00 94.19 195 GLY A N 1
ATOM 1462 C CA . GLY A 1 195 ? -1.749 -6.075 16.316 1.00 94.19 195 GLY A CA 1
ATOM 1463 C C . GLY A 1 195 ? -2.640 -5.315 15.335 1.00 94.19 195 GLY A C 1
ATOM 1464 O O . GLY A 1 195 ? -3.614 -4.737 15.808 1.00 94.19 195 GLY A O 1
ATOM 1465 N N . ALA A 1 196 ? -2.314 -5.243 14.037 1.00 96.81 196 ALA A N 1
ATOM 1466 C CA . ALA A 1 196 ? -3.098 -4.532 13.024 1.00 96.81 196 ALA A CA 1
ATOM 1467 C C . ALA A 1 196 ? -4.404 -5.259 12.672 1.00 96.81 196 ALA A C 1
ATOM 1469 O O . ALA A 1 196 ? -4.528 -6.465 12.850 1.00 96.81 196 ALA A O 1
ATOM 1470 N N . HIS A 1 197 ? -5.378 -4.526 12.131 1.00 95.94 197 HIS A N 1
ATOM 1471 C CA . HIS A 1 197 ? -6.589 -5.125 11.573 1.00 95.94 197 HIS A CA 1
ATOM 1472 C C . HIS A 1 197 ? -6.404 -5.457 10.086 1.00 95.94 197 HIS A C 1
ATOM 1474 O O . HIS A 1 197 ? -6.801 -6.527 9.650 1.00 95.94 197 HIS A O 1
ATOM 1480 N N . VAL A 1 198 ? -5.772 -4.573 9.306 1.00 96.88 198 VAL A N 1
ATOM 1481 C CA . VAL A 1 198 ? -5.479 -4.785 7.876 1.00 96.88 198 VAL A CA 1
ATOM 1482 C C . VAL A 1 198 ? -4.055 -4.326 7.576 1.00 96.88 198 VAL A C 1
ATOM 1484 O O . VAL A 1 198 ? -3.605 -3.312 8.117 1.00 96.88 198 VAL A O 1
ATOM 1487 N N . VAL A 1 199 ? -3.361 -5.053 6.699 1.00 98.56 199 VAL A N 1
ATOM 1488 C CA . VAL A 1 199 ? -2.021 -4.699 6.215 1.00 98.56 199 VAL A CA 1
ATOM 1489 C C . VAL A 1 199 ? -2.105 -4.194 4.776 1.00 98.56 199 VAL A C 1
ATOM 1491 O O . VAL A 1 199 ? -2.651 -4.868 3.905 1.00 98.56 199 VAL A O 1
ATOM 1494 N N . LEU A 1 200 ? -1.537 -3.019 4.521 1.00 98.81 200 LEU A N 1
ATOM 1495 C CA . LEU A 1 200 ? -1.301 -2.459 3.194 1.00 98.81 200 LEU A CA 1
ATOM 1496 C C . LEU A 1 200 ? 0.197 -2.553 2.889 1.00 98.81 200 LEU A C 1
ATOM 1498 O O . LEU A 1 200 ? 1.010 -1.944 3.584 1.00 98.81 200 LEU A O 1
ATOM 1502 N N . GLY A 1 201 ? 0.576 -3.315 1.867 1.00 98.44 201 GLY A N 1
ATOM 1503 C CA . GLY A 1 201 ? 1.977 -3.488 1.477 1.00 98.44 201 GLY A CA 1
ATOM 1504 C C . GLY A 1 201 ? 2.300 -2.783 0.170 1.00 98.44 201 GLY A C 1
ATOM 1505 O O . GLY A 1 201 ? 1.587 -2.919 -0.823 1.00 98.44 201 GLY A O 1
ATOM 1506 N N . ALA A 1 202 ? 3.413 -2.058 0.178 1.00 97.31 202 ALA A N 1
ATOM 1507 C CA . ALA A 1 202 ? 4.015 -1.422 -0.988 1.00 97.31 202 ALA A CA 1
ATOM 1508 C C . ALA A 1 202 ? 5.530 -1.697 -1.028 1.00 97.31 202 ALA A C 1
ATOM 1510 O O . ALA A 1 202 ? 6.330 -0.811 -1.335 1.00 97.31 202 ALA A O 1
ATOM 1511 N N . VAL A 1 203 ? 5.924 -2.926 -0.680 1.00 95.50 203 VAL A N 1
ATOM 1512 C CA . VAL A 1 203 ? 7.327 -3.367 -0.646 1.00 95.50 203 VAL A CA 1
ATOM 1513 C C . VAL A 1 203 ? 7.887 -3.579 -2.057 1.00 95.50 203 VAL A C 1
ATOM 1515 O O . VAL A 1 203 ? 7.159 -3.773 -3.031 1.00 95.50 203 VAL A O 1
ATOM 1518 N N . ASP A 1 204 ? 9.204 -3.550 -2.203 1.00 88.69 204 ASP A N 1
ATOM 1519 C CA . ASP A 1 204 ? 9.885 -3.466 -3.500 1.00 88.69 204 ASP A CA 1
ATOM 1520 C C . ASP A 1 204 ? 10.373 -4.816 -4.062 1.00 88.69 204 ASP A C 1
ATOM 1522 O O . ASP A 1 204 ? 10.796 -4.884 -5.224 1.00 88.69 204 ASP A O 1
ATOM 1526 N N . SER A 1 205 ? 10.277 -5.887 -3.268 1.00 92.88 205 SER A N 1
ATOM 1527 C CA . SER A 1 205 ? 10.773 -7.221 -3.613 1.00 92.88 205 SER A CA 1
ATOM 1528 C C . SER A 1 205 ? 9.721 -8.319 -3.492 1.00 92.88 205 SER A C 1
ATOM 1530 O O . SER A 1 205 ? 8.756 -8.221 -2.731 1.00 92.88 205 SER A O 1
ATOM 1532 N N . PHE A 1 206 ? 9.888 -9.381 -4.274 1.00 95.12 206 PHE A N 1
ATOM 1533 C CA . PHE A 1 206 ? 9.012 -10.550 -4.244 1.00 95.12 206 PHE A CA 1
ATOM 1534 C C . PHE A 1 206 ? 9.234 -11.388 -2.983 1.00 95.12 206 PHE A C 1
ATOM 1536 O O . PHE A 1 206 ? 8.267 -11.912 -2.426 1.00 95.12 206 PHE A O 1
ATOM 1543 N N . ALA A 1 207 ? 10.476 -11.478 -2.500 1.00 95.19 207 ALA A N 1
ATOM 1544 C CA . ALA A 1 207 ? 10.797 -12.127 -1.234 1.00 95.19 207 ALA A CA 1
ATOM 1545 C C . ALA A 1 207 ? 10.059 -11.473 -0.052 1.00 95.19 207 ALA A C 1
ATOM 1547 O O . ALA A 1 207 ? 9.428 -12.181 0.734 1.00 95.19 207 ALA A O 1
ATOM 1548 N N . GLU A 1 208 ? 10.057 -10.138 0.036 1.00 95.88 208 GLU A N 1
ATOM 1549 C CA . GLU A 1 208 ? 9.349 -9.436 1.114 1.00 95.88 208 GLU A CA 1
ATOM 1550 C C . GLU A 1 208 ? 7.832 -9.574 0.999 1.00 95.88 208 GLU A C 1
ATOM 1552 O O . GLU A 1 208 ? 7.179 -9.847 2.004 1.00 95.88 208 GLU A O 1
ATOM 1557 N N . ARG A 1 209 ? 7.265 -9.521 -0.216 1.00 97.62 209 ARG A N 1
ATOM 1558 C CA . ARG A 1 209 ? 5.838 -9.835 -0.422 1.00 97.62 209 ARG A CA 1
ATOM 1559 C C . ARG A 1 209 ? 5.483 -11.237 0.068 1.00 97.62 209 ARG A C 1
ATOM 1561 O O . ARG A 1 209 ? 4.444 -11.426 0.693 1.00 97.62 209 ARG A O 1
ATOM 1568 N N . LEU A 1 210 ? 6.337 -12.233 -0.193 1.00 96.81 210 LEU A N 1
ATOM 1569 C CA . LEU A 1 210 ? 6.111 -13.607 0.263 1.00 96.81 210 LEU A CA 1
ATOM 1570 C C . LEU A 1 210 ? 6.195 -13.726 1.789 1.00 96.81 210 LEU A C 1
ATOM 1572 O O . LEU A 1 210 ? 5.394 -14.444 2.391 1.00 96.81 210 LEU A O 1
ATOM 1576 N N . ASN A 1 211 ? 7.166 -13.058 2.412 1.00 97.06 211 ASN A N 1
ATOM 1577 C CA . ASN A 1 211 ? 7.323 -13.058 3.864 1.00 97.06 211 ASN A CA 1
ATOM 1578 C C . ASN A 1 211 ? 6.133 -12.372 4.546 1.00 97.06 211 ASN A C 1
ATOM 1580 O O . ASN A 1 211 ? 5.582 -12.923 5.501 1.00 97.06 211 ASN A O 1
ATOM 1584 N N . LEU A 1 212 ? 5.684 -11.236 4.010 1.00 97.38 212 LEU A N 1
ATOM 1585 C CA . LEU A 1 212 ? 4.529 -10.504 4.518 1.00 97.38 212 LEU A CA 1
ATOM 1586 C C . LEU A 1 212 ? 3.221 -11.286 4.320 1.00 97.38 212 LEU A C 1
ATOM 1588 O O . LEU A 1 212 ? 2.420 -11.373 5.246 1.00 97.38 212 LEU A O 1
ATOM 1592 N N . GLU A 1 213 ? 3.035 -11.947 3.173 1.00 96.38 213 GLU A N 1
ATOM 1593 C CA . GLU A 1 213 ? 1.909 -12.862 2.930 1.00 96.38 213 GLU A CA 1
ATOM 1594 C C . GLU A 1 213 ? 1.885 -13.997 3.963 1.00 96.38 213 GLU A C 1
ATOM 1596 O O . GLU A 1 213 ? 0.855 -14.251 4.584 1.00 96.38 213 GLU A O 1
ATOM 1601 N N . ARG A 1 214 ? 3.024 -14.661 4.204 1.00 95.38 214 ARG A N 1
ATOM 1602 C CA . ARG A 1 214 ? 3.134 -15.719 5.226 1.00 95.38 214 ARG A CA 1
ATOM 1603 C C . ARG A 1 214 ? 2.785 -15.203 6.616 1.00 95.38 214 ARG A C 1
ATOM 1605 O O . ARG A 1 214 ? 2.083 -15.891 7.356 1.00 95.38 214 ARG A O 1
ATOM 1612 N N . PHE A 1 215 ? 3.264 -14.012 6.957 1.00 95.75 215 PHE A N 1
ATOM 1613 C CA . PHE A 1 215 ? 2.961 -13.367 8.225 1.00 95.75 215 PHE A CA 1
ATOM 1614 C C . PHE A 1 215 ? 1.457 -13.091 8.361 1.00 95.75 215 PHE A C 1
ATOM 1616 O O . PHE A 1 215 ? 0.830 -13.552 9.313 1.00 95.75 215 PHE A O 1
ATOM 1623 N N . CYS A 1 216 ? 0.848 -12.431 7.376 1.00 95.12 216 CYS A N 1
ATOM 1624 C CA . CYS A 1 216 ? -0.576 -12.096 7.400 1.00 95.12 216 CYS A CA 1
ATOM 1625 C C . CYS A 1 216 ? -1.452 -13.353 7.476 1.00 95.12 216 CYS A C 1
ATOM 1627 O O . CYS A 1 216 ? -2.403 -13.401 8.252 1.00 95.12 216 CYS A O 1
ATOM 1629 N N . ARG A 1 217 ? -1.072 -14.426 6.772 1.00 92.06 217 ARG A N 1
ATOM 1630 C CA . ARG A 1 217 ? -1.733 -15.738 6.870 1.00 92.06 217 ARG A CA 1
ATOM 1631 C C . ARG A 1 217 ? -1.636 -16.338 8.267 1.00 92.06 217 ARG A C 1
ATOM 1633 O O . ARG A 1 217 ? -2.617 -16.884 8.759 1.00 92.06 217 ARG A O 1
ATOM 1640 N N . ARG A 1 218 ? -0.478 -16.225 8.921 1.00 91.00 218 ARG A N 1
ATOM 1641 C CA . ARG A 1 218 ? -0.262 -16.747 10.277 1.00 91.00 218 ARG A CA 1
ATOM 1642 C C . ARG A 1 218 ? -1.100 -16.017 11.328 1.00 91.00 218 ARG A C 1
ATOM 1644 O O . ARG A 1 218 ? -1.559 -16.662 12.267 1.00 91.00 218 ARG A O 1
ATOM 1651 N N . PHE A 1 219 ? -1.287 -14.710 11.164 1.00 91.19 219 PHE A N 1
ATOM 1652 C CA . PHE A 1 219 ? -2.024 -13.849 12.097 1.00 91.19 219 PHE A CA 1
ATOM 1653 C C . PHE A 1 219 ? -3.459 -13.540 11.655 1.00 91.19 219 PHE A C 1
ATOM 1655 O O . PHE A 1 219 ? -4.141 -12.748 12.295 1.00 91.19 219 PHE A O 1
ATOM 1662 N N . LEU A 1 220 ? -3.933 -14.200 10.595 1.00 91.12 220 LEU A N 1
ATOM 1663 C CA . LEU A 1 220 ? -5.301 -14.080 10.090 1.00 91.12 220 LEU A CA 1
ATOM 1664 C C . LEU A 1 220 ? -5.680 -12.642 9.690 1.00 91.12 220 LEU A C 1
ATOM 1666 O O . LEU A 1 220 ? -6.829 -12.216 9.834 1.00 91.12 220 LEU A O 1
ATOM 1670 N N . LEU A 1 221 ? -4.696 -11.918 9.153 1.00 92.81 221 LEU A N 1
ATOM 1671 C CA . LEU A 1 221 ? -4.806 -10.536 8.702 1.00 92.81 221 LEU A CA 1
ATOM 1672 C C . LEU A 1 221 ? -5.101 -10.493 7.196 1.00 92.81 221 LEU A C 1
ATOM 1674 O O . LEU A 1 221 ? -4.387 -11.137 6.421 1.00 92.81 221 LEU A O 1
ATOM 1678 N N . PRO A 1 222 ? -6.107 -9.726 6.742 1.00 94.56 222 PRO A N 1
ATOM 1679 C CA . PRO A 1 222 ? -6.215 -9.342 5.342 1.00 94.56 222 PRO A CA 1
ATOM 1680 C C . PRO A 1 222 ? -5.006 -8.506 4.922 1.00 94.56 222 PRO A C 1
ATOM 1682 O O . PRO A 1 222 ? -4.595 -7.577 5.626 1.00 94.56 222 PRO A O 1
ATOM 1685 N N . TYR A 1 223 ? -4.469 -8.825 3.751 1.00 97.12 223 TYR A N 1
ATOM 1686 C CA . TYR A 1 223 ? -3.315 -8.162 3.166 1.00 97.12 223 TYR A CA 1
ATOM 1687 C C . TYR A 1 223 ? -3.679 -7.611 1.789 1.00 97.12 223 TYR A C 1
ATOM 1689 O O . TYR A 1 223 ? -4.105 -8.358 0.908 1.00 97.12 223 TYR A O 1
ATOM 1697 N N . ILE A 1 224 ? -3.510 -6.302 1.604 1.00 98.25 224 ILE A N 1
ATOM 1698 C CA . ILE A 1 224 ? -3.648 -5.635 0.311 1.00 98.25 224 ILE A CA 1
ATOM 1699 C C . ILE A 1 224 ? -2.257 -5.236 -0.189 1.00 98.25 224 ILE A C 1
ATOM 1701 O O . ILE A 1 224 ? -1.633 -4.329 0.360 1.00 98.25 224 ILE A O 1
ATOM 1705 N N . ASP A 1 225 ? -1.767 -5.920 -1.219 1.00 98.56 225 ASP A N 1
ATOM 1706 C CA . ASP A 1 225 ? -0.509 -5.609 -1.899 1.00 98.56 225 ASP A CA 1
ATOM 1707 C C . ASP A 1 225 ? -0.750 -4.690 -3.094 1.00 98.56 225 ASP A C 1
ATOM 1709 O O . ASP A 1 225 ? -1.706 -4.872 -3.855 1.00 98.56 225 ASP A O 1
ATOM 1713 N N . ILE A 1 226 ? 0.164 -3.744 -3.298 1.00 98.44 226 ILE A N 1
ATOM 1714 C CA . ILE A 1 226 ? 0.293 -3.020 -4.559 1.00 98.44 226 ILE A CA 1
ATOM 1715 C C . ILE A 1 226 ? 1.710 -3.141 -5.113 1.00 98.44 226 ILE A C 1
ATOM 1717 O O . ILE A 1 226 ? 2.705 -3.279 -4.395 1.00 98.44 226 ILE A O 1
ATOM 1721 N N . GLY A 1 227 ? 1.823 -3.027 -6.428 1.00 95.56 227 GLY A N 1
ATOM 1722 C CA . GLY A 1 227 ? 3.113 -2.857 -7.075 1.00 95.56 227 GLY A CA 1
ATOM 1723 C C . GLY A 1 227 ? 2.960 -2.329 -8.484 1.00 95.56 227 GLY A C 1
ATOM 1724 O O . GLY A 1 227 ? 1.914 -2.480 -9.109 1.00 95.56 227 GLY A O 1
ATOM 1725 N N . MET A 1 228 ? 4.014 -1.685 -8.965 1.00 94.56 228 MET A N 1
ATOM 1726 C CA . MET A 1 228 ? 4.106 -1.208 -10.334 1.00 94.56 228 MET A CA 1
ATOM 1727 C C . MET A 1 228 ? 5.498 -1.455 -10.888 1.00 94.56 228 MET A C 1
ATOM 1729 O O . MET A 1 228 ? 6.468 -1.539 -10.131 1.00 94.56 228 MET A O 1
ATOM 1733 N N . ASP A 1 229 ? 5.584 -1.496 -12.207 1.00 93.75 229 ASP A N 1
ATOM 1734 C CA . ASP A 1 229 ? 6.845 -1.506 -12.925 1.00 93.75 229 ASP A CA 1
ATOM 1735 C C . ASP A 1 229 ? 6.740 -0.664 -14.201 1.00 93.75 229 ASP A C 1
ATOM 1737 O O . ASP A 1 229 ? 5.656 -0.474 -14.762 1.00 93.75 229 ASP A O 1
ATOM 1741 N N . VAL A 1 230 ? 7.880 -0.147 -14.648 1.00 93.88 230 VAL A N 1
ATOM 1742 C CA . VAL A 1 230 ? 8.013 0.556 -15.925 1.00 93.88 230 VAL A CA 1
ATOM 1743 C C . VAL A 1 230 ? 8.987 -0.235 -16.778 1.00 93.88 230 VAL A C 1
ATOM 1745 O O . VAL A 1 230 ? 10.202 -0.177 -16.599 1.00 93.88 230 VAL A O 1
ATOM 1748 N N . ILE A 1 231 ? 8.435 -0.983 -17.724 1.00 91.62 231 ILE A N 1
ATOM 1749 C CA . ILE A 1 231 ? 9.188 -1.911 -18.553 1.00 91.62 231 ILE A CA 1
ATOM 1750 C C . ILE A 1 231 ? 9.591 -1.197 -19.837 1.00 91.62 231 ILE A C 1
ATOM 1752 O O . ILE A 1 231 ? 8.747 -0.746 -20.613 1.00 91.62 231 ILE A O 1
ATOM 1756 N N . GLN A 1 232 ? 10.895 -1.119 -20.092 1.00 91.12 232 GLN A N 1
ATOM 1757 C CA . GLN A 1 232 ? 11.395 -0.661 -21.381 1.00 91.12 232 GLN A CA 1
ATOM 1758 C C . GLN A 1 232 ? 11.154 -1.740 -22.448 1.00 91.12 232 GLN A C 1
ATOM 1760 O O . GLN A 1 232 ? 11.546 -2.899 -22.291 1.00 91.12 232 GLN A O 1
ATOM 1765 N N . ARG A 1 233 ? 10.500 -1.356 -23.544 1.00 90.81 233 ARG A N 1
ATOM 1766 C CA . ARG A 1 233 ? 10.237 -2.187 -24.726 1.00 90.81 233 ARG A CA 1
ATOM 1767 C C . ARG A 1 233 ? 11.038 -1.661 -25.920 1.00 90.81 233 ARG A C 1
ATOM 1769 O O . ARG A 1 233 ? 11.670 -0.610 -25.844 1.00 90.81 233 ARG A O 1
ATOM 1776 N N . SER A 1 234 ? 11.005 -2.388 -27.038 1.00 89.62 234 SER A N 1
ATOM 1777 C CA . SER A 1 234 ? 11.635 -1.944 -28.292 1.00 89.62 234 SER A CA 1
ATOM 1778 C C . SER A 1 234 ? 11.085 -0.602 -28.787 1.00 89.62 234 SER A C 1
ATOM 1780 O O . SER A 1 234 ? 11.827 0.179 -29.371 1.00 89.62 234 SER A O 1
ATOM 1782 N N . GLU A 1 235 ? 9.806 -0.325 -28.520 1.00 86.25 235 GLU A N 1
ATOM 1783 C CA . GLU A 1 235 ? 9.085 0.872 -28.967 1.00 86.25 235 GLU A CA 1
ATOM 1784 C C . GLU A 1 235 ? 8.551 1.697 -27.779 1.00 86.25 235 GLU A C 1
ATOM 1786 O O . GLU A 1 235 ? 7.377 2.050 -27.717 1.00 86.25 235 GLU A O 1
ATOM 1791 N N . GLY A 1 236 ? 9.414 2.002 -26.803 1.00 90.88 236 GLY A N 1
ATOM 1792 C CA . GLY A 1 236 ? 9.095 2.917 -25.699 1.00 90.88 236 GLY A CA 1
ATOM 1793 C C . GLY A 1 236 ? 8.945 2.230 -24.344 1.00 90.88 236 GLY A C 1
ATOM 1794 O O . GLY A 1 236 ? 9.705 1.319 -24.018 1.00 90.88 236 GLY A O 1
ATOM 1795 N N . TYR A 1 237 ? 7.997 2.702 -23.532 1.00 93.75 237 TYR A N 1
ATOM 1796 C CA . TYR A 1 237 ? 7.804 2.251 -22.153 1.00 93.75 237 TYR A CA 1
ATOM 1797 C C . TYR A 1 237 ? 6.389 1.738 -21.923 1.00 93.75 237 TYR A C 1
ATOM 1799 O O . TYR A 1 237 ? 5.408 2.354 -22.345 1.00 93.75 237 TYR A O 1
ATOM 1807 N N . GLU A 1 238 ? 6.301 0.634 -21.196 1.00 94.62 238 GLU A N 1
ATOM 1808 C CA . GLU A 1 238 ? 5.055 0.049 -20.730 1.00 94.62 238 GLU A CA 1
ATOM 1809 C C . GLU A 1 238 ? 4.951 0.231 -19.215 1.00 94.62 238 GLU A C 1
ATOM 1811 O O . GLU A 1 238 ? 5.859 -0.154 -18.479 1.00 94.62 238 GLU A O 1
ATOM 1816 N N . ILE A 1 239 ? 3.861 0.834 -18.747 1.00 96.00 239 ILE A N 1
ATOM 1817 C CA . ILE A 1 239 ? 3.576 0.972 -17.318 1.00 96.00 239 ILE A CA 1
ATOM 1818 C C . ILE A 1 239 ? 2.606 -0.137 -16.939 1.00 96.00 239 ILE A C 1
ATOM 1820 O O . ILE A 1 239 ? 1.474 -0.165 -17.423 1.00 96.00 239 ILE A O 1
ATOM 1824 N N . VAL A 1 240 ? 3.032 -1.009 -16.035 1.00 96.31 240 VAL A N 1
ATOM 1825 C CA . VAL A 1 240 ? 2.207 -2.092 -15.500 1.00 96.31 240 VAL A CA 1
ATOM 1826 C C . VAL A 1 240 ? 2.077 -1.953 -13.994 1.00 96.31 240 VAL A C 1
ATOM 1828 O O . VAL A 1 240 ? 2.941 -1.381 -13.330 1.00 96.31 240 VAL A O 1
ATOM 1831 N N . GLY A 1 241 ? 1.003 -2.486 -13.435 1.00 96.62 241 GLY A N 1
ATOM 1832 C CA . GLY A 1 241 ? 0.884 -2.621 -11.995 1.00 96.62 241 GLY A CA 1
ATOM 1833 C C . GLY A 1 241 ? -0.200 -3.589 -11.587 1.00 96.62 241 GLY A C 1
ATOM 1834 O O . GLY A 1 241 ? -0.914 -4.137 -12.425 1.00 96.62 241 GLY A O 1
ATOM 1835 N N . GLN A 1 242 ? -0.326 -3.782 -10.285 1.00 97.12 242 GLN A N 1
ATOM 1836 C CA . GLN A 1 242 ? -1.312 -4.676 -9.714 1.00 97.12 242 GLN A CA 1
ATOM 1837 C C . GLN A 1 242 ? -1.807 -4.181 -8.362 1.00 97.12 242 GLN A C 1
ATOM 1839 O O . GLN A 1 242 ? -1.086 -3.504 -7.624 1.00 97.12 242 GLN A O 1
ATOM 1844 N N . VAL A 1 243 ? -3.036 -4.573 -8.040 1.00 98.25 243 VAL A N 1
ATOM 1845 C CA . VAL A 1 243 ? -3.626 -4.467 -6.706 1.00 98.25 243 VAL A CA 1
ATOM 1846 C C . VAL A 1 243 ? -4.170 -5.832 -6.333 1.00 98.25 243 VAL A C 1
ATOM 1848 O O . VAL A 1 243 ? -4.994 -6.390 -7.062 1.00 98.25 243 VAL A O 1
ATOM 1851 N N . ILE A 1 244 ? -3.714 -6.378 -5.211 1.00 97.44 244 ILE A N 1
ATOM 1852 C CA . ILE A 1 244 ? -4.100 -7.709 -4.762 1.00 97.44 244 ILE A CA 1
ATOM 1853 C C . ILE A 1 244 ? -4.615 -7.655 -3.335 1.00 97.44 244 ILE A C 1
ATOM 1855 O O . ILE A 1 244 ? -3.872 -7.293 -2.437 1.00 97.44 244 ILE A O 1
ATOM 1859 N N . LEU A 1 245 ? -5.851 -8.092 -3.118 1.00 96.44 245 LEU A N 1
ATOM 1860 C CA . LEU A 1 245 ? -6.360 -8.454 -1.800 1.00 96.44 245 LEU A CA 1
ATOM 1861 C C . LEU A 1 245 ? -6.186 -9.963 -1.605 1.00 96.44 245 LEU A C 1
ATOM 1863 O O . LEU A 1 245 ? -6.781 -10.765 -2.325 1.00 96.44 245 LEU A O 1
ATOM 1867 N N . SER A 1 246 ? -5.393 -10.330 -0.606 1.00 94.06 246 SER A N 1
ATOM 1868 C CA . SER A 1 246 ? -5.173 -11.687 -0.119 1.00 94.06 246 SER A CA 1
ATOM 1869 C C . SER A 1 246 ? -5.750 -11.810 1.291 1.00 94.06 246 SER A C 1
ATOM 1871 O O . SER A 1 246 ? -5.328 -11.101 2.204 1.00 94.06 246 SER A O 1
ATOM 1873 N N . SER A 1 247 ? -6.709 -12.717 1.484 1.00 89.00 247 SER A N 1
ATOM 1874 C CA . SER A 1 247 ? -7.302 -12.988 2.803 1.00 89.00 247 SER A CA 1
ATOM 1875 C C . SER A 1 247 ? -7.119 -14.453 3.207 1.00 89.00 247 SER A C 1
ATOM 1877 O O . SER A 1 247 ? -7.116 -15.310 2.318 1.00 89.00 247 SER A O 1
ATOM 1879 N N . PRO A 1 248 ? -7.021 -14.769 4.517 1.00 82.69 248 PRO A N 1
ATOM 1880 C CA . PRO A 1 248 ? -6.723 -16.108 5.041 1.00 82.69 248 PRO A CA 1
ATOM 1881 C C . PRO A 1 248 ? -7.516 -17.272 4.432 1.00 82.69 248 PRO A C 1
ATOM 1883 O O . PRO A 1 248 ? -6.920 -18.307 4.155 1.00 82.69 248 PRO A O 1
ATOM 1886 N N . GLU A 1 249 ? -8.800 -17.093 4.121 1.00 78.19 249 GLU A N 1
ATOM 1887 C CA . GLU A 1 249 ? -9.666 -18.141 3.548 1.00 78.19 249 GLU A CA 1
ATOM 1888 C C . GLU A 1 249 ? -9.687 -18.194 2.009 1.00 78.19 249 GLU A C 1
ATOM 1890 O O . GLU A 1 249 ? -10.313 -19.074 1.414 1.00 78.19 249 GLU A O 1
ATOM 1895 N N . HIS A 1 250 ? -9.004 -17.264 1.343 1.00 89.06 250 HIS A N 1
ATOM 1896 C CA . HIS A 1 250 ? -9.040 -17.107 -0.108 1.00 89.06 250 HIS A CA 1
ATOM 1897 C C . HIS A 1 250 ? -7.651 -17.249 -0.744 1.00 89.06 250 HIS A C 1
ATOM 1899 O O . HIS A 1 250 ? -6.659 -17.559 -0.081 1.00 89.06 250 HIS A O 1
ATOM 1905 N N . GLN A 1 251 ? -7.574 -17.071 -2.062 1.00 92.38 251 GLN A N 1
ATOM 1906 C CA . GLN A 1 251 ? -6.352 -17.209 -2.850 1.00 92.38 251 GLN A CA 1
ATOM 1907 C C . GLN A 1 251 ? -5.240 -16.297 -2.308 1.00 92.38 251 GLN A C 1
ATOM 1909 O O . GLN A 1 251 ? -5.494 -15.160 -1.920 1.00 92.38 251 GLN A O 1
ATOM 1914 N N . CYS A 1 252 ? -4.009 -16.813 -2.262 1.00 94.12 252 CYS A N 1
ATOM 1915 C CA . CYS A 1 252 ? -2.811 -16.064 -1.871 1.00 94.12 252 CYS A CA 1
ATOM 1916 C C . CYS A 1 252 ? -2.067 -15.487 -3.078 1.00 94.12 252 CYS A C 1
ATOM 1918 O O . CYS A 1 252 ? -2.378 -15.816 -4.228 1.00 94.12 252 CYS A O 1
ATOM 1920 N N . LEU A 1 253 ? -1.010 -14.707 -2.828 1.00 96.25 253 LEU A N 1
ATOM 1921 C CA . LEU A 1 253 ? -0.146 -14.161 -3.887 1.00 96.25 253 LEU A CA 1
ATOM 1922 C C . LEU A 1 253 ? 0.434 -15.244 -4.819 1.00 96.25 253 LEU A C 1
ATOM 1924 O O . LEU A 1 253 ? 0.608 -15.004 -6.014 1.00 96.25 253 LEU A O 1
ATOM 1928 N N . ARG A 1 254 ? 0.678 -16.462 -4.305 1.00 95.75 254 ARG A N 1
ATOM 1929 C CA . ARG A 1 254 ? 1.098 -17.610 -5.130 1.00 95.75 254 ARG A CA 1
ATOM 1930 C C . ARG A 1 254 ? -0.037 -18.182 -5.976 1.00 95.75 254 ARG A C 1
ATOM 1932 O O . ARG A 1 254 ? 0.162 -18.484 -7.150 1.00 95.75 254 ARG A O 1
ATOM 1939 N N . CYS A 1 255 ? -1.243 -18.306 -5.420 1.00 94.62 255 CYS A N 1
ATOM 1940 C CA . CYS A 1 255 ? -2.422 -18.724 -6.187 1.00 94.62 255 CYS A CA 1
ATOM 1941 C C . CYS A 1 255 ? -2.686 -17.766 -7.350 1.00 94.62 255 CYS A C 1
ATOM 1943 O O . CYS A 1 255 ? -2.907 -18.215 -8.472 1.00 94.62 255 CYS A O 1
ATOM 1945 N N . MET A 1 256 ? -2.585 -16.462 -7.089 1.00 94.44 256 MET A N 1
ATOM 1946 C CA . MET A 1 256 ? -2.795 -15.395 -8.068 1.00 94.44 256 MET A CA 1
ATOM 1947 C C . MET A 1 256 ? -1.643 -15.235 -9.067 1.00 94.44 256 MET A C 1
ATOM 1949 O O . MET A 1 256 ? -1.789 -14.508 -10.042 1.00 94.44 256 MET A O 1
ATOM 1953 N N . GLY A 1 257 ? -0.539 -15.968 -8.888 1.00 93.75 257 GLY A N 1
ATOM 1954 C CA . GLY A 1 257 ? 0.571 -16.030 -9.837 1.00 93.75 257 GLY A CA 1
ATOM 1955 C C . GLY A 1 257 ? 1.571 -14.878 -9.738 1.00 93.75 257 GLY A C 1
ATOM 1956 O O . GLY A 1 257 ? 2.568 -14.917 -10.455 1.00 93.75 257 GLY A O 1
ATOM 1957 N N . LEU A 1 258 ? 1.355 -13.912 -8.835 1.00 94.62 258 LEU A N 1
ATOM 1958 C CA . LEU A 1 258 ? 2.295 -12.813 -8.594 1.00 94.62 258 LEU A CA 1
ATOM 1959 C C . LEU A 1 258 ? 3.648 -13.340 -8.097 1.00 94.62 258 LEU A C 1
ATOM 1961 O O . LEU A 1 258 ? 4.698 -12.844 -8.495 1.00 94.62 258 LEU A O 1
ATOM 1965 N N . ILE A 1 259 ? 3.619 -14.363 -7.237 1.00 94.75 259 ILE A N 1
ATOM 1966 C CA . ILE A 1 259 ? 4.818 -14.995 -6.680 1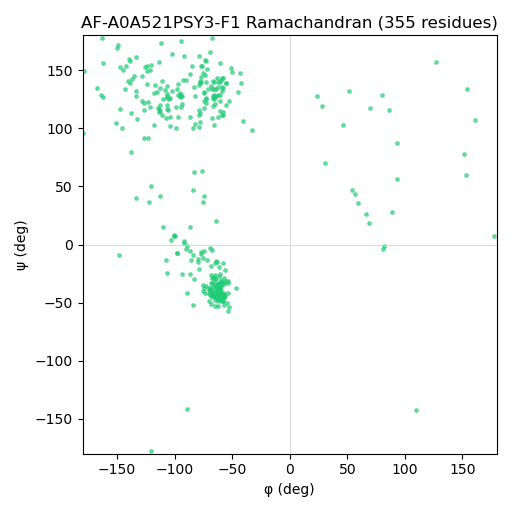.00 94.75 259 ILE A CA 1
ATOM 1967 C C . ILE A 1 259 ? 4.863 -16.457 -7.108 1.00 94.75 259 ILE A C 1
ATOM 1969 O O . ILE A 1 259 ? 3.905 -17.206 -6.930 1.00 94.75 259 ILE A O 1
ATOM 1973 N N . ASN A 1 260 ? 6.006 -16.885 -7.626 1.00 94.81 260 ASN A N 1
ATOM 1974 C CA . ASN A 1 260 ? 6.321 -18.283 -7.887 1.00 94.81 260 ASN A CA 1
ATOM 1975 C C . ASN A 1 260 ? 7.835 -18.495 -7.760 1.00 94.81 260 ASN A C 1
ATOM 1977 O O . ASN A 1 260 ? 8.592 -17.529 -7.651 1.00 94.81 260 ASN A O 1
ATOM 1981 N N . ASP A 1 261 ? 8.266 -19.753 -7.755 1.00 94.25 261 ASP A N 1
ATOM 1982 C CA . ASP A 1 261 ? 9.670 -20.094 -7.507 1.00 94.25 261 ASP A CA 1
ATOM 1983 C C . ASP A 1 261 ? 10.597 -19.501 -8.579 1.00 94.25 261 ASP A C 1
ATOM 1985 O O . ASP A 1 261 ? 11.635 -18.947 -8.239 1.00 94.25 261 ASP A O 1
ATOM 1989 N N . ALA A 1 262 ? 10.167 -19.459 -9.846 1.00 93.94 262 ALA A N 1
ATOM 1990 C CA . ALA A 1 262 ? 10.951 -18.860 -10.927 1.00 93.94 262 ALA A CA 1
ATOM 1991 C C . ALA A 1 262 ? 11.165 -17.344 -10.748 1.00 93.94 262 ALA A C 1
ATOM 1993 O O . ALA A 1 262 ? 12.248 -16.831 -11.033 1.00 93.94 262 ALA A O 1
ATOM 1994 N N . VAL A 1 263 ? 10.154 -16.610 -10.267 1.00 92.25 263 VAL A N 1
ATOM 1995 C CA . VAL A 1 263 ? 10.279 -15.170 -9.972 1.00 92.25 263 VAL A CA 1
ATOM 1996 C C . VAL A 1 263 ? 11.232 -14.934 -8.797 1.00 92.25 263 VAL A C 1
ATOM 1998 O O . VAL A 1 263 ? 12.061 -14.028 -8.864 1.00 92.25 263 VAL A O 1
ATOM 2001 N N . LEU A 1 264 ? 11.158 -15.764 -7.755 1.00 93.06 264 LEU A N 1
ATOM 2002 C CA . LEU A 1 264 ? 12.037 -15.667 -6.585 1.00 93.06 264 LEU A CA 1
ATOM 2003 C C . LEU A 1 264 ? 13.491 -16.000 -6.938 1.00 93.06 264 LEU A C 1
ATOM 2005 O O . LEU A 1 264 ? 14.395 -15.261 -6.564 1.00 93.06 264 LEU A O 1
ATOM 2009 N N . GLU A 1 265 ? 13.720 -17.064 -7.708 1.00 92.62 265 GLU A N 1
ATOM 2010 C CA . GLU A 1 265 ? 15.049 -17.432 -8.208 1.00 92.62 265 GLU A CA 1
ATOM 2011 C C . GLU A 1 265 ? 15.644 -16.332 -9.094 1.00 92.62 265 GLU A C 1
ATOM 2013 O O . GLU A 1 265 ? 16.831 -16.015 -8.988 1.00 92.62 265 GLU A O 1
ATOM 2018 N N . LYS A 1 266 ? 14.822 -15.711 -9.951 1.00 89.06 266 LYS A N 1
ATOM 2019 C CA . LYS A 1 266 ? 15.248 -14.581 -10.784 1.00 89.06 266 LYS A CA 1
ATOM 2020 C C . LYS A 1 266 ? 15.647 -13.373 -9.935 1.00 89.06 266 LYS A C 1
ATOM 2022 O O . LYS A 1 266 ? 16.673 -12.760 -10.221 1.00 89.06 266 LYS A O 1
ATOM 2027 N N . GLU A 1 267 ? 14.853 -13.026 -8.922 1.00 89.62 267 GLU A N 1
ATOM 2028 C CA . GLU A 1 267 ? 15.161 -11.927 -8.001 1.00 89.62 267 GLU A CA 1
ATOM 2029 C C . GLU A 1 267 ? 16.457 -12.190 -7.223 1.00 89.62 267 GLU A C 1
ATOM 2031 O O . GLU A 1 267 ? 17.327 -11.321 -7.169 1.00 89.62 267 GLU A O 1
ATOM 2036 N N . GLU A 1 268 ? 16.620 -13.395 -6.678 1.00 87.06 268 GLU A N 1
ATOM 2037 C CA . GLU A 1 268 ? 17.823 -13.797 -5.946 1.00 87.06 268 GLU A CA 1
ATOM 2038 C C . GLU A 1 268 ? 19.069 -13.729 -6.837 1.00 87.06 268 GLU A C 1
ATOM 2040 O O . GLU A 1 268 ? 20.095 -13.164 -6.456 1.00 87.06 268 GLU A O 1
ATOM 2045 N N . ARG A 1 269 ? 18.960 -14.210 -8.080 1.00 86.62 269 ARG A N 1
ATOM 2046 C CA . ARG A 1 269 ? 20.035 -14.095 -9.065 1.00 86.62 269 ARG A CA 1
ATOM 2047 C C . ARG A 1 269 ? 20.381 -12.631 -9.353 1.00 86.62 269 ARG A C 1
ATOM 2049 O O . ARG A 1 269 ? 21.556 -12.280 -9.347 1.00 86.62 269 ARG A O 1
ATOM 2056 N N . ALA A 1 270 ? 19.390 -11.770 -9.583 1.00 83.94 270 ALA A N 1
ATOM 2057 C CA . ALA A 1 270 ? 19.632 -10.347 -9.837 1.00 83.94 270 ALA A CA 1
ATOM 2058 C C . ALA A 1 270 ? 20.362 -9.668 -8.662 1.00 83.94 270 ALA A C 1
ATOM 2060 O O . ALA A 1 270 ? 21.299 -8.900 -8.886 1.00 83.94 270 ALA A O 1
ATOM 2061 N N . ARG A 1 271 ? 20.003 -10.015 -7.416 1.00 81.75 271 ARG A N 1
ATOM 2062 C CA . ARG A 1 271 ? 20.696 -9.542 -6.204 1.00 81.75 271 ARG A CA 1
ATOM 2063 C C . ARG A 1 271 ? 22.157 -9.991 -6.157 1.00 81.75 271 ARG A C 1
ATOM 2065 O O . ARG A 1 271 ? 23.027 -9.170 -5.885 1.00 81.75 271 ARG A O 1
ATOM 2072 N N . GLN A 1 272 ? 22.438 -11.261 -6.454 1.00 79.12 272 GLN A N 1
ATOM 2073 C CA . GLN A 1 272 ? 23.798 -11.819 -6.414 1.00 79.12 272 GLN A CA 1
ATOM 2074 C C . GLN A 1 272 ? 24.743 -11.196 -7.449 1.00 79.12 272 GLN A C 1
ATOM 2076 O O . GLN A 1 272 ? 25.926 -11.016 -7.171 1.00 79.12 272 GLN A O 1
ATOM 2081 N N . TYR A 1 273 ? 24.231 -10.863 -8.635 1.00 74.38 273 TYR A N 1
ATOM 2082 C CA . TYR A 1 273 ? 25.030 -10.285 -9.720 1.00 74.38 273 TYR A CA 1
ATOM 2083 C C . TYR A 1 273 ? 25.053 -8.746 -9.724 1.00 74.38 273 TYR A C 1
ATOM 2085 O O . TYR A 1 273 ? 25.665 -8.160 -10.613 1.00 74.38 273 TYR A O 1
ATOM 2093 N N . GLY A 1 274 ? 24.427 -8.087 -8.738 1.00 61.88 274 GLY A N 1
ATOM 2094 C CA . GLY A 1 274 ? 24.403 -6.624 -8.628 1.00 61.88 274 GLY A CA 1
ATOM 2095 C C . GLY A 1 274 ? 23.578 -5.925 -9.715 1.00 61.88 274 GLY A C 1
ATOM 2096 O O . GLY A 1 274 ? 23.739 -4.725 -9.922 1.00 61.88 274 GLY A O 1
ATOM 2097 N N . ASP A 1 275 ? 22.689 -6.650 -10.398 1.00 57.12 275 ASP A N 1
ATOM 2098 C CA . ASP A 1 275 ? 21.865 -6.146 -11.505 1.00 57.12 275 ASP A CA 1
ATOM 2099 C C . ASP A 1 275 ? 20.591 -5.454 -10.985 1.00 57.12 275 ASP A C 1
ATOM 2101 O O . ASP A 1 275 ? 19.465 -5.710 -11.415 1.00 57.12 275 ASP A O 1
ATOM 2105 N N . ALA A 1 276 ? 20.765 -4.583 -9.991 1.00 54.75 276 ALA A N 1
ATOM 2106 C CA . ALA A 1 276 ? 19.718 -3.709 -9.483 1.00 54.75 276 ALA A CA 1
ATOM 2107 C C . ALA A 1 276 ? 19.640 -2.462 -10.373 1.00 54.75 276 ALA A C 1
ATOM 2109 O O . ALA A 1 276 ? 19.917 -1.345 -9.935 1.00 54.75 276 ALA A O 1
ATOM 2110 N N . GLY A 1 277 ? 19.313 -2.656 -11.654 1.00 56.78 277 GLY A N 1
ATOM 2111 C CA . GLY A 1 277 ? 19.019 -1.547 -12.558 1.00 56.78 277 GLY A CA 1
ATOM 2112 C C . GLY A 1 277 ? 17.992 -0.596 -11.932 1.00 56.78 277 GLY A C 1
ATOM 2113 O O . GLY A 1 277 ? 17.131 -1.015 -11.152 1.00 56.78 277 GLY A O 1
ATOM 2114 N N . SER A 1 278 ? 18.082 0.699 -12.246 1.00 60.59 278 SER A N 1
ATOM 2115 C CA . SER A 1 278 ? 17.133 1.688 -11.729 1.00 60.59 278 SER A CA 1
ATOM 2116 C C . SER A 1 278 ? 15.708 1.265 -12.087 1.00 60.59 278 SER A C 1
ATOM 2118 O O . SER A 1 278 ? 15.410 1.154 -13.274 1.00 60.59 278 SER A O 1
ATOM 2120 N N . LYS A 1 279 ? 14.839 1.048 -11.092 1.00 80.31 279 LYS A N 1
ATOM 2121 C CA . LYS A 1 279 ? 13.410 0.759 -11.298 1.00 80.31 279 LYS A CA 1
ATOM 2122 C C . LYS A 1 279 ? 12.667 2.088 -11.473 1.00 80.31 279 LYS A C 1
ATOM 2124 O O . LYS A 1 279 ? 12.430 2.766 -10.467 1.00 80.31 279 LYS A O 1
ATOM 2129 N N . PRO A 1 280 ? 12.340 2.524 -12.703 1.00 85.94 280 PRO A N 1
ATOM 2130 C CA . PRO A 1 280 ? 11.724 3.824 -12.910 1.00 85.94 280 PRO A CA 1
ATOM 2131 C C . PRO A 1 280 ? 10.323 3.811 -12.306 1.00 85.94 280 PRO A C 1
ATOM 2133 O O . PRO A 1 280 ? 9.555 2.876 -12.508 1.00 85.94 280 PRO A O 1
ATOM 2136 N N . GLN A 1 281 ? 9.980 4.854 -11.559 1.00 89.88 281 GLN A N 1
ATOM 2137 C CA . GLN A 1 281 ? 8.658 4.997 -10.964 1.00 89.88 281 GLN A CA 1
ATOM 2138 C C . GLN A 1 281 ? 8.246 6.460 -10.948 1.00 89.88 281 GLN A C 1
ATOM 2140 O O . GLN A 1 281 ? 9.075 7.364 -10.830 1.00 89.88 281 GLN A O 1
ATOM 2145 N N . VAL A 1 282 ? 6.942 6.676 -11.035 1.00 92.94 282 VAL A N 1
ATOM 2146 C CA . VAL A 1 282 ? 6.310 7.990 -11.140 1.00 92.94 282 VAL A CA 1
ATOM 2147 C C . VAL A 1 282 ? 5.055 8.025 -10.274 1.00 92.94 282 VAL A C 1
ATOM 2149 O O . VAL A 1 282 ? 4.532 6.983 -9.880 1.00 92.94 282 VAL A O 1
ATOM 2152 N N . ILE A 1 283 ? 4.595 9.221 -9.922 1.00 96.81 283 ILE A N 1
ATOM 2153 C CA . ILE A 1 283 ? 3.576 9.400 -8.881 1.00 96.81 283 ILE A CA 1
ATOM 2154 C C . ILE A 1 283 ? 2.176 8.898 -9.276 1.00 96.81 283 ILE A C 1
ATOM 2156 O O . ILE A 1 283 ? 1.492 8.283 -8.466 1.00 96.81 283 ILE A O 1
ATOM 2160 N N . TRP A 1 284 ? 1.725 9.116 -10.515 1.00 96.56 284 TRP A N 1
ATOM 2161 C CA . TRP A 1 284 ? 0.312 8.894 -10.856 1.00 96.56 284 TRP A CA 1
ATOM 2162 C C . TRP A 1 284 ? -0.124 7.414 -10.883 1.00 96.56 284 TRP A C 1
ATOM 2164 O O . TRP A 1 284 ? -1.213 7.144 -10.378 1.00 96.56 284 TRP A O 1
ATOM 2174 N N . PRO A 1 285 ? 0.666 6.429 -11.376 1.00 96.81 285 PRO A N 1
ATOM 2175 C CA . PRO A 1 285 ? 0.300 5.017 -11.294 1.00 96.81 285 PRO A CA 1
ATOM 2176 C C . PRO A 1 285 ? 0.245 4.550 -9.842 1.00 96.81 285 PRO A C 1
ATOM 2178 O O . PRO A 1 285 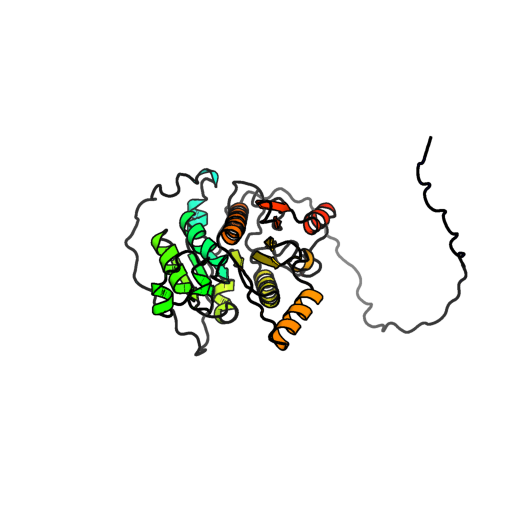? -0.691 3.857 -9.461 1.00 96.81 285 PRO A O 1
ATOM 2181 N N . ASN A 1 286 ? 1.206 4.989 -9.019 1.00 97.44 286 ASN A N 1
ATOM 2182 C CA . ASN A 1 286 ? 1.211 4.717 -7.583 1.00 97.44 286 ASN A CA 1
ATOM 2183 C C . ASN A 1 286 ? -0.074 5.233 -6.922 1.00 97.44 286 ASN A C 1
ATOM 2185 O O . ASN A 1 286 ? -0.694 4.499 -6.157 1.00 97.44 286 ASN A O 1
ATOM 2189 N N . GLY A 1 287 ? -0.523 6.439 -7.283 1.00 98.12 287 GLY A N 1
ATOM 2190 C CA . GLY A 1 287 ? -1.798 6.991 -6.828 1.00 98.12 287 GLY A CA 1
ATOM 2191 C C . GLY A 1 287 ? -3.003 6.134 -7.225 1.00 98.12 287 GLY A C 1
ATOM 2192 O O . GLY A 1 287 ? -3.812 5.801 -6.363 1.00 98.12 287 GLY A O 1
ATOM 2193 N N . VAL A 1 288 ? -3.104 5.718 -8.495 1.00 98.31 288 VAL A N 1
ATOM 2194 C CA . VAL A 1 288 ? -4.202 4.855 -8.980 1.00 98.31 288 VAL A CA 1
ATOM 2195 C C . VAL A 1 288 ? -4.257 3.536 -8.206 1.00 98.31 288 VAL A C 1
ATOM 2197 O O . VAL A 1 288 ? -5.321 3.142 -7.722 1.00 98.31 288 VAL A O 1
ATOM 2200 N N . LEU A 1 289 ? -3.114 2.866 -8.055 1.00 98.50 289 LEU A N 1
ATOM 2201 C CA . LEU A 1 289 ? -3.021 1.586 -7.354 1.00 98.50 289 LEU A CA 1
ATOM 2202 C C . LEU A 1 289 ? -3.343 1.738 -5.864 1.00 98.50 289 LEU A C 1
ATOM 2204 O O . LEU A 1 289 ? -4.142 0.973 -5.326 1.00 98.50 289 LEU A O 1
ATOM 2208 N N . ALA A 1 290 ? -2.783 2.758 -5.210 1.00 98.56 290 ALA A N 1
ATOM 2209 C CA . ALA A 1 290 ? -3.012 3.009 -3.794 1.00 98.56 290 ALA A CA 1
ATOM 2210 C C . ALA A 1 290 ? -4.471 3.382 -3.499 1.00 98.56 290 ALA A C 1
ATOM 2212 O O . ALA A 1 290 ? -5.060 2.845 -2.565 1.00 98.56 290 ALA A O 1
ATOM 2213 N N . SER A 1 291 ? -5.091 4.250 -4.305 1.00 98.56 291 SER A N 1
ATOM 2214 C CA . SER A 1 291 ? -6.513 4.588 -4.149 1.00 98.56 291 SER A CA 1
ATOM 2215 C C . SER A 1 291 ? -7.428 3.393 -4.383 1.00 98.56 291 SER A C 1
ATOM 2217 O O . SER A 1 291 ? -8.412 3.221 -3.667 1.00 98.56 291 SER A O 1
ATOM 2219 N N . THR A 1 292 ? -7.079 2.521 -5.328 1.00 98.31 292 THR A N 1
ATOM 2220 C CA . THR A 1 292 ? -7.815 1.272 -5.552 1.00 98.31 292 THR A CA 1
ATOM 2221 C C . THR A 1 292 ? -7.699 0.338 -4.343 1.00 98.31 292 THR A C 1
ATOM 2223 O O . THR A 1 292 ? -8.706 -0.192 -3.879 1.00 98.31 292 THR A O 1
ATOM 2226 N N . ALA A 1 293 ? -6.500 0.187 -3.777 1.00 98.38 293 ALA A N 1
ATOM 2227 C CA . ALA A 1 293 ? -6.269 -0.593 -2.562 1.00 98.38 293 ALA A CA 1
ATOM 2228 C C . ALA A 1 293 ? -7.012 -0.029 -1.335 1.00 98.38 293 ALA A C 1
ATOM 2230 O O . ALA A 1 293 ? -7.614 -0.796 -0.585 1.00 98.38 293 ALA A O 1
ATOM 2231 N N . VAL A 1 294 ? -7.049 1.297 -1.153 1.00 98.19 294 VAL A N 1
ATOM 2232 C CA . VAL A 1 294 ? -7.864 1.939 -0.102 1.00 98.19 294 VAL A CA 1
ATOM 2233 C C . VAL A 1 294 ? -9.355 1.685 -0.337 1.00 98.19 294 VAL A C 1
ATOM 2235 O O . VAL A 1 294 ? -10.080 1.390 0.608 1.00 98.19 294 VAL A O 1
ATOM 2238 N N . GLY A 1 295 ? -9.814 1.711 -1.591 1.00 96.50 295 GLY A N 1
ATOM 2239 C CA . GLY A 1 295 ? -11.177 1.315 -1.947 1.00 96.50 295 GLY A CA 1
ATOM 2240 C C . GLY A 1 295 ? -11.510 -0.114 -1.505 1.00 96.50 295 GLY A C 1
ATOM 2241 O O . GLY A 1 295 ? -12.553 -0.333 -0.890 1.00 96.50 295 GLY A O 1
ATOM 2242 N N . LEU A 1 296 ? -10.604 -1.071 -1.738 1.00 95.75 296 LEU A N 1
ATOM 2243 C CA . LEU A 1 296 ? -10.757 -2.457 -1.274 1.00 95.75 296 LEU A CA 1
ATOM 2244 C C . LEU A 1 296 ? -10.768 -2.564 0.256 1.00 95.75 296 LEU A C 1
ATOM 2246 O O . LEU A 1 296 ? -11.593 -3.292 0.803 1.00 95.75 296 LEU A O 1
ATOM 2250 N N . LEU A 1 297 ? -9.916 -1.809 0.956 1.00 95.44 297 LEU A N 1
ATOM 2251 C CA . LEU A 1 297 ? -9.951 -1.719 2.419 1.00 95.44 297 LEU A CA 1
ATOM 2252 C C . LEU A 1 297 ? -11.322 -1.243 2.912 1.00 95.44 297 LEU A C 1
ATOM 2254 O O . LEU A 1 297 ? -11.878 -1.809 3.850 1.00 95.44 297 LEU A O 1
ATOM 2258 N N . ILE A 1 298 ? -11.900 -0.235 2.262 1.00 95.00 298 ILE A N 1
ATOM 2259 C CA . ILE A 1 298 ? -13.203 0.304 2.657 1.00 95.00 298 ILE A CA 1
ATOM 2260 C C . ILE A 1 298 ? -14.332 -0.682 2.345 1.00 95.00 298 ILE A C 1
ATOM 2262 O O . ILE A 1 298 ? -15.237 -0.833 3.163 1.00 95.00 298 ILE A O 1
ATOM 2266 N N . GLN A 1 299 ? -14.267 -1.417 1.231 1.00 92.62 299 GLN A N 1
ATOM 2267 C CA . GLN A 1 299 ? -15.202 -2.518 0.946 1.00 92.62 299 GLN A CA 1
ATOM 2268 C C . GLN A 1 299 ? -15.108 -3.664 1.960 1.00 92.62 299 GLN A C 1
ATOM 2270 O O . GLN A 1 299 ? -16.117 -4.297 2.256 1.00 92.62 299 GLN A O 1
ATOM 2275 N N . LEU A 1 300 ? -13.916 -3.945 2.497 1.00 90.00 300 LEU A N 1
ATOM 2276 C CA . LEU A 1 300 ? -13.735 -4.988 3.511 1.00 90.00 300 LEU A CA 1
ATOM 2277 C C . LEU A 1 300 ? -14.404 -4.642 4.843 1.00 90.00 300 LEU A C 1
ATOM 2279 O O . LEU A 1 300 ? -14.832 -5.539 5.563 1.00 90.00 300 LEU A O 1
ATOM 2283 N N . ILE A 1 301 ? -14.446 -3.355 5.189 1.00 89.38 301 ILE A N 1
ATOM 2284 C CA . ILE A 1 301 ? -14.774 -2.901 6.547 1.00 89.38 301 ILE A CA 1
ATOM 2285 C C . ILE A 1 301 ? -16.172 -2.284 6.618 1.00 89.38 301 ILE A C 1
ATOM 2287 O O . ILE A 1 301 ? -16.788 -2.272 7.683 1.00 89.38 301 ILE A O 1
ATOM 2291 N N . THR A 1 302 ? -16.689 -1.773 5.500 1.00 90.56 302 THR A N 1
ATOM 2292 C CA . THR A 1 302 ? -17.935 -1.000 5.471 1.00 90.56 302 THR A CA 1
ATOM 2293 C C . THR A 1 302 ? -18.965 -1.603 4.502 1.00 90.56 302 THR A C 1
ATOM 2295 O O . THR A 1 302 ? -18.592 -2.200 3.492 1.00 90.56 302 THR A O 1
ATOM 2298 N N . PRO A 1 303 ? -20.278 -1.452 4.771 1.00 84.31 303 PRO A N 1
ATOM 2299 C CA . PRO A 1 303 ? -21.366 -2.056 3.988 1.00 84.31 303 PRO A CA 1
ATOM 2300 C C . PRO A 1 303 ? -21.583 -1.494 2.575 1.00 84.31 303 PRO A C 1
ATOM 2302 O O . PRO A 1 303 ? -22.484 -1.967 1.884 1.00 84.31 303 PRO A O 1
ATOM 2305 N N . TRP A 1 304 ? -20.845 -0.466 2.148 1.00 85.25 304 TRP A N 1
ATOM 2306 C CA . TRP A 1 304 ? -21.193 0.317 0.954 1.00 85.25 304 TRP A CA 1
ATOM 2307 C C . TRP A 1 304 ? -21.250 -0.501 -0.343 1.00 85.25 304 TRP A C 1
ATOM 2309 O O . TRP A 1 304 ? -22.104 -0.250 -1.194 1.00 85.25 304 TRP A O 1
ATOM 2319 N N . GLN A 1 305 ? -20.356 -1.480 -0.497 1.00 84.38 305 GLN A N 1
ATOM 2320 C CA . GLN A 1 305 ? -20.341 -2.388 -1.635 1.00 84.38 305 GLN A CA 1
ATOM 2321 C C . GLN A 1 305 ? -19.824 -3.765 -1.197 1.00 84.38 305 GLN A C 1
ATOM 2323 O O . GLN A 1 305 ? -18.667 -3.874 -0.792 1.00 84.38 305 GLN A O 1
ATOM 2328 N N . PRO A 1 306 ? -20.647 -4.826 -1.288 1.00 76.19 306 PRO A N 1
ATOM 2329 C CA . PRO A 1 306 ? -20.252 -6.154 -0.830 1.00 76.19 306 PRO A CA 1
ATOM 2330 C C . PRO A 1 306 ? -19.117 -6.736 -1.672 1.00 76.19 306 PRO A C 1
ATOM 2332 O O . PRO A 1 306 ? -19.257 -6.838 -2.891 1.00 76.19 306 PRO A O 1
ATOM 2335 N N . LEU A 1 307 ? -18.041 -7.190 -1.032 1.00 77.31 307 LEU A N 1
ATOM 2336 C CA . LEU A 1 307 ? -17.008 -8.009 -1.668 1.00 77.31 307 LEU A CA 1
ATOM 2337 C C . LEU A 1 307 ? -17.501 -9.462 -1.784 1.00 77.31 307 LEU A C 1
ATOM 2339 O O . LEU A 1 307 ? -17.664 -10.124 -0.758 1.00 77.31 307 LEU A O 1
ATOM 2343 N N . PRO A 1 308 ? -17.735 -9.991 -3.001 1.00 60.03 308 PRO A N 1
ATOM 2344 C CA . PRO A 1 308 ? -18.262 -11.347 -3.174 1.00 60.03 308 PRO A CA 1
ATOM 2345 C C . PRO A 1 308 ? -17.258 -12.434 -2.756 1.00 60.03 308 PRO A C 1
ATOM 2347 O O . PRO A 1 308 ? -17.656 -13.526 -2.360 1.00 60.03 308 PRO A O 1
ATOM 2350 N N . ALA A 1 309 ? -15.962 -12.125 -2.814 1.00 65.88 309 ALA A N 1
ATOM 2351 C CA . ALA A 1 309 ? -14.887 -12.901 -2.217 1.00 65.88 309 ALA A CA 1
ATOM 2352 C C . ALA A 1 309 ? -13.899 -11.915 -1.593 1.00 65.88 309 ALA A C 1
ATOM 2354 O O . ALA A 1 309 ? -13.561 -10.913 -2.225 1.00 65.88 309 ALA A O 1
ATOM 2355 N N . ALA A 1 310 ? -13.374 -12.203 -0.401 1.00 80.00 310 ALA A N 1
ATOM 2356 C CA . ALA A 1 310 ? -12.283 -11.413 0.174 1.00 80.00 310 ALA A CA 1
ATOM 2357 C C . ALA A 1 310 ? -10.933 -11.738 -0.513 1.00 80.00 310 ALA A C 1
ATOM 2359 O O . ALA A 1 310 ? -9.887 -11.789 0.128 1.00 80.00 310 ALA A O 1
ATOM 2360 N N . ALA A 1 311 ? -10.958 -11.980 -1.827 1.00 86.88 311 ALA A N 1
ATOM 2361 C CA . ALA A 1 311 ? -9.801 -12.014 -2.705 1.00 86.88 311 ALA A CA 1
ATOM 2362 C C . ALA A 1 311 ? -10.092 -11.215 -3.970 1.00 86.88 311 ALA A C 1
ATOM 2364 O O . ALA A 1 311 ? -11.125 -11.395 -4.617 1.00 86.88 311 ALA A O 1
ATOM 2365 N N . VAL A 1 312 ? -9.146 -10.356 -4.333 1.00 94.31 312 VAL A N 1
ATOM 2366 C CA . VAL A 1 312 ? -9.206 -9.509 -5.524 1.00 94.31 312 VAL A CA 1
ATOM 2367 C C . VAL A 1 312 ? -7.816 -9.471 -6.141 1.00 94.31 312 VAL A C 1
ATOM 2369 O O . VAL A 1 312 ? -6.829 -9.387 -5.422 1.00 94.31 312 VAL A O 1
ATOM 2372 N N . HIS A 1 313 ? -7.736 -9.513 -7.466 1.00 96.38 313 HIS A N 1
ATOM 2373 C CA . HIS A 1 313 ? -6.511 -9.262 -8.214 1.00 96.38 313 HIS A CA 1
ATOM 2374 C C . HIS A 1 313 ? -6.885 -8.398 -9.408 1.00 96.38 313 HIS A C 1
ATOM 2376 O O . HIS A 1 313 ? -7.638 -8.838 -10.276 1.00 96.38 313 HIS A O 1
ATOM 2382 N N . LEU A 1 314 ? -6.401 -7.162 -9.410 1.00 97.25 314 LEU A N 1
ATOM 2383 C CA . LEU A 1 314 ? -6.570 -6.212 -10.498 1.00 97.25 314 LEU A CA 1
ATOM 2384 C C . LEU A 1 314 ? -5.215 -5.955 -11.141 1.00 97.25 314 LEU A C 1
ATOM 2386 O O . LEU A 1 314 ? -4.238 -5.716 -10.435 1.00 97.25 314 LEU A O 1
ATOM 2390 N N . GLU A 1 315 ? -5.182 -5.962 -12.465 1.00 97.44 315 GLU A N 1
ATOM 2391 C CA . GLU A 1 315 ? -4.032 -5.596 -13.282 1.00 97.44 315 GLU A CA 1
ATOM 2392 C C . GLU A 1 315 ? -4.252 -4.187 -13.838 1.00 97.44 315 GLU A C 1
ATOM 2394 O O . GLU A 1 315 ? -5.326 -3.859 -14.353 1.00 97.44 315 GLU A O 1
ATOM 2399 N N . TYR A 1 316 ? -3.237 -3.341 -13.706 1.00 97.88 316 TYR A N 1
ATOM 2400 C CA . TYR A 1 316 ? -3.216 -1.976 -14.205 1.00 97.88 316 TYR A CA 1
ATOM 2401 C C . TYR A 1 316 ? -2.358 -1.884 -15.459 1.00 97.88 316 TYR A C 1
ATOM 2403 O O . TYR A 1 316 ? -1.175 -2.221 -15.438 1.00 97.88 316 TYR A O 1
ATOM 2411 N N . ASN A 1 317 ? -2.941 -1.347 -16.526 1.00 97.00 317 ASN A N 1
ATOM 2412 C CA . ASN A 1 317 ? -2.207 -0.881 -17.693 1.00 97.00 317 ASN A CA 1
ATOM 2413 C C . ASN A 1 317 ? -2.160 0.648 -17.654 1.00 97.00 317 ASN A C 1
ATOM 2415 O O . ASN A 1 317 ? -3.178 1.318 -17.841 1.00 97.00 317 ASN A O 1
ATOM 2419 N N . GLY A 1 318 ? -0.976 1.205 -17.407 1.00 95.69 318 GLY A N 1
ATOM 2420 C CA . GLY A 1 318 ? -0.779 2.645 -17.297 1.00 95.69 318 GLY A CA 1
ATOM 2421 C C . GLY A 1 318 ? -0.678 3.380 -18.628 1.00 95.69 318 GLY A C 1
ATOM 2422 O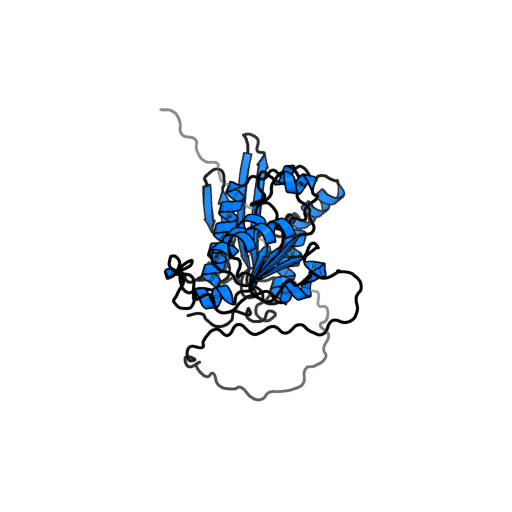 O . GLY A 1 318 ? -0.850 4.596 -18.642 1.00 95.69 318 GLY A O 1
ATOM 2423 N N . ASN A 1 319 ? -0.463 2.679 -19.744 1.00 94.88 319 ASN A N 1
ATOM 2424 C CA . ASN A 1 319 ? -0.508 3.280 -21.079 1.00 94.88 319 ASN A CA 1
ATOM 2425 C C . ASN A 1 319 ? -1.952 3.563 -21.512 1.00 94.88 319 ASN A C 1
ATOM 2427 O O . ASN A 1 319 ? -2.218 4.593 -22.125 1.00 94.88 319 ASN A O 1
ATOM 2431 N N . THR A 1 320 ? -2.890 2.677 -21.164 1.00 96.12 320 THR A N 1
ATOM 2432 C CA . THR A 1 320 ? -4.329 2.846 -21.439 1.00 96.12 320 THR A CA 1
ATOM 2433 C C . THR A 1 320 ? -5.113 3.394 -20.249 1.00 96.12 320 THR A C 1
ATOM 2435 O O . THR A 1 320 ? -6.284 3.729 -20.402 1.00 96.12 320 THR A O 1
ATOM 2438 N N . SER A 1 321 ? -4.481 3.512 -19.076 1.00 95.19 321 SER A N 1
ATOM 2439 C CA . SER A 1 321 ? -5.106 3.922 -17.809 1.00 95.19 321 SER A CA 1
ATOM 2440 C C . SER A 1 321 ? -6.290 3.033 -17.403 1.00 95.19 321 SER A C 1
ATOM 2442 O O . SER A 1 321 ? -7.333 3.520 -16.970 1.00 95.19 321 SER A O 1
ATOM 2444 N N . THR A 1 322 ? -6.142 1.715 -17.549 1.00 97.06 322 THR A N 1
ATOM 2445 C CA . THR A 1 322 ? -7.211 0.741 -17.270 1.00 97.06 322 THR A CA 1
ATOM 2446 C C . THR A 1 322 ? -6.845 -0.201 -16.132 1.00 97.06 322 THR A C 1
ATOM 2448 O O . THR A 1 322 ? -5.738 -0.731 -16.115 1.00 97.06 322 THR A O 1
ATOM 2451 N N . LEU A 1 323 ? -7.804 -0.464 -15.239 1.00 96.69 323 LEU A N 1
ATOM 2452 C CA . LEU A 1 323 ? -7.762 -1.536 -14.241 1.00 96.69 323 LEU A CA 1
ATOM 2453 C C . LEU A 1 323 ? -8.724 -2.650 -14.651 1.00 96.69 323 LEU A C 1
ATOM 2455 O O . LEU A 1 323 ? -9.890 -2.377 -14.941 1.00 96.69 323 LEU A O 1
ATOM 2459 N N . GLN A 1 324 ? -8.252 -3.893 -14.670 1.00 96.25 324 GLN A N 1
ATOM 2460 C CA . GLN A 1 324 ? -9.058 -5.054 -15.053 1.00 96.25 324 GLN A CA 1
ATOM 2461 C C . GLN A 1 324 ? -8.838 -6.220 -14.084 1.00 96.25 324 GLN A C 1
ATOM 2463 O O . GLN A 1 324 ? -7.721 -6.395 -13.601 1.00 96.25 324 GLN A O 1
ATOM 2468 N N . PRO A 1 325 ? -9.866 -7.037 -13.788 1.00 95.25 325 PRO A N 1
ATOM 2469 C CA . PRO A 1 325 ? -9.674 -8.267 -13.031 1.00 95.25 325 PRO A CA 1
ATOM 2470 C C . PRO A 1 325 ? -8.690 -9.209 -13.725 1.00 95.25 325 PRO A C 1
ATOM 2472 O O . PRO A 1 325 ? -8.833 -9.498 -14.914 1.00 95.25 325 PRO A O 1
ATOM 2475 N N . ALA A 1 326 ? -7.729 -9.731 -12.969 1.00 95.12 326 ALA A N 1
ATOM 2476 C CA . ALA A 1 326 ? -6.772 -10.697 -13.478 1.00 95.12 326 ALA A CA 1
ATOM 2477 C C . ALA A 1 326 ? -7.492 -12.011 -13.850 1.00 95.12 326 ALA A C 1
ATOM 2479 O O . ALA A 1 326 ? -8.156 -12.611 -12.987 1.00 95.12 326 ALA A O 1
ATOM 2480 N N . PRO A 1 327 ? -7.321 -12.533 -15.081 1.00 93.31 327 PRO A N 1
ATOM 2481 C CA . PRO A 1 327 ? -8.040 -13.720 -15.554 1.00 93.31 327 PRO A CA 1
ATOM 2482 C C . PRO A 1 327 ? -7.843 -14.952 -14.668 1.00 93.31 327 PRO A C 1
ATOM 2484 O O . PRO A 1 327 ? -8.736 -15.784 -14.520 1.00 93.31 327 PRO A O 1
ATOM 2487 N N . ARG A 1 328 ? -6.664 -15.069 -14.046 1.00 93.38 328 ARG A N 1
ATOM 2488 C CA . ARG A 1 328 ? -6.303 -16.218 -13.215 1.00 93.38 328 ARG A CA 1
ATOM 2489 C C . ARG A 1 328 ? -7.183 -16.343 -11.973 1.00 93.38 328 ARG A C 1
ATOM 2491 O O . ARG A 1 328 ? -7.644 -17.441 -11.678 1.00 93.38 328 ARG A O 1
ATOM 2498 N N . LEU A 1 329 ? -7.411 -15.245 -11.248 1.00 92.06 329 LEU A N 1
ATOM 2499 C CA . LEU A 1 329 ? -8.254 -15.283 -10.052 1.00 92.06 329 LEU A CA 1
ATOM 2500 C C . LEU A 1 329 ? -9.718 -15.518 -10.431 1.00 92.06 329 LEU A C 1
ATOM 2502 O O . LEU A 1 329 ? -10.372 -16.343 -9.798 1.00 92.06 329 LEU A O 1
ATOM 2506 N N . ALA A 1 330 ? -10.199 -14.851 -11.486 1.00 88.69 330 ALA A N 1
ATOM 2507 C CA . ALA A 1 330 ? -11.553 -15.046 -12.000 1.00 88.69 330 ALA A CA 1
ATOM 2508 C C . ALA A 1 330 ? -11.819 -16.527 -12.312 1.00 88.69 330 ALA A C 1
ATOM 2510 O O . ALA A 1 330 ? -12.749 -17.116 -11.764 1.00 88.69 330 ALA A O 1
ATOM 2511 N N . TYR A 1 331 ? -10.914 -17.164 -13.063 1.00 92.38 331 TYR A N 1
ATOM 2512 C CA . TYR A 1 331 ? -10.991 -18.593 -13.361 1.00 92.38 331 TYR A CA 1
ATOM 2513 C C . TYR A 1 331 ? -11.032 -19.457 -12.090 1.00 92.38 331 TYR A C 1
ATOM 2515 O O . TYR A 1 331 ? -11.839 -20.381 -11.991 1.00 92.38 331 TYR A O 1
ATOM 2523 N N . MET A 1 332 ? -10.180 -19.169 -11.099 1.00 91.06 332 MET A N 1
ATOM 2524 C CA . MET A 1 332 ? -10.147 -19.936 -9.848 1.00 91.06 332 MET A CA 1
ATOM 2525 C C . MET A 1 332 ? -11.455 -19.838 -9.061 1.00 91.06 332 MET A C 1
ATOM 2527 O O . MET A 1 332 ? -11.927 -20.855 -8.552 1.00 91.06 332 MET A O 1
ATOM 2531 N N . LEU A 1 333 ? -12.035 -18.640 -8.963 1.00 87.50 333 LEU A N 1
ATOM 2532 C CA . LEU A 1 333 ? -13.289 -18.413 -8.246 1.00 87.50 333 LEU A CA 1
ATOM 2533 C C . LEU A 1 333 ? -14.471 -19.086 -8.956 1.00 87.50 333 LEU A C 1
ATOM 2535 O O . LEU A 1 333 ? -15.256 -19.767 -8.299 1.00 87.50 333 LEU A O 1
ATOM 2539 N N . GLU A 1 334 ? -14.551 -18.980 -10.285 1.00 88.38 334 GLU A N 1
ATOM 2540 C CA . GLU A 1 334 ? -15.595 -19.625 -11.099 1.00 88.38 334 GLU A CA 1
ATOM 2541 C C . GLU A 1 334 ? -15.600 -21.157 -10.965 1.00 88.38 334 GLU A C 1
ATOM 2543 O O . GLU A 1 334 ? -16.660 -21.780 -10.998 1.00 88.38 334 GLU A O 1
ATOM 2548 N N . HIS A 1 335 ? -14.428 -21.767 -10.761 1.00 90.31 335 HIS A N 1
ATOM 2549 C CA . HIS A 1 335 ? -14.266 -23.223 -10.655 1.00 90.31 335 HIS A CA 1
ATOM 2550 C C . HIS A 1 335 ? -14.142 -23.726 -9.206 1.00 90.31 335 HIS A C 1
ATOM 2552 O O . HIS A 1 335 ? -13.871 -24.907 -8.982 1.00 90.31 335 HIS A O 1
ATOM 2558 N N . GLY A 1 336 ? -14.333 -22.856 -8.207 1.00 86.31 336 GLY A N 1
ATOM 2559 C CA . GLY A 1 336 ? -14.290 -23.232 -6.789 1.00 86.31 336 GLY A CA 1
ATOM 2560 C C . GLY A 1 336 ? -12.911 -23.691 -6.296 1.00 86.31 336 GLY A C 1
ATOM 2561 O O . GLY A 1 336 ? -12.817 -24.477 -5.352 1.00 86.31 336 GLY A O 1
ATOM 2562 N N . HIS A 1 337 ? -11.827 -23.231 -6.925 1.00 87.94 337 HIS A N 1
ATOM 2563 C CA . HIS A 1 337 ? -10.465 -23.579 -6.529 1.00 87.94 337 HIS A CA 1
ATOM 2564 C C . HIS A 1 337 ? -10.025 -22.777 -5.301 1.00 87.94 337 HIS A C 1
ATOM 2566 O O . HIS A 1 337 ? -9.687 -21.599 -5.410 1.00 87.94 337 HIS A O 1
ATOM 2572 N N . GLY A 1 338 ? -9.985 -23.426 -4.136 1.00 86.88 338 GLY A N 1
ATOM 2573 C CA . GLY A 1 338 ? -9.422 -22.855 -2.909 1.00 86.88 338 GLY A CA 1
ATOM 2574 C C . GLY A 1 338 ? -7.902 -22.643 -2.964 1.00 86.88 338 GLY A C 1
ATOM 2575 O O . GLY A 1 338 ? -7.227 -22.979 -3.941 1.00 86.88 338 GLY A O 1
ATOM 2576 N N . CYS A 1 339 ? -7.345 -22.082 -1.890 1.00 90.31 339 CYS A N 1
ATOM 2577 C CA . CYS A 1 339 ? -5.903 -21.904 -1.761 1.00 90.31 339 CYS A CA 1
ATOM 2578 C C . CYS A 1 339 ? -5.210 -23.243 -1.464 1.00 90.31 339 CYS A C 1
ATOM 2580 O O . CYS A 1 339 ? -5.426 -23.835 -0.412 1.00 90.31 339 CYS A O 1
ATOM 2582 N N . SER A 1 340 ? -4.336 -23.706 -2.361 1.00 90.00 340 SER A N 1
ATOM 2583 C CA . SER A 1 340 ? -3.525 -24.916 -2.146 1.00 90.00 340 SER A CA 1
ATOM 2584 C C . SER A 1 340 ? -2.294 -24.689 -1.264 1.00 90.00 340 SER A C 1
ATOM 2586 O O . SER A 1 340 ? -1.641 -25.647 -0.873 1.00 90.00 340 SER A O 1
ATOM 2588 N N . HIS A 1 341 ? -1.933 -23.430 -1.002 1.00 91.25 341 HIS A N 1
ATOM 2589 C CA . HIS A 1 341 ? -0.749 -23.063 -0.214 1.00 91.25 341 HIS A CA 1
ATOM 2590 C C . HIS A 1 341 ? -1.068 -22.841 1.267 1.00 91.25 341 HIS A C 1
ATOM 2592 O O . HIS A 1 341 ? -0.182 -22.955 2.106 1.00 91.25 341 HIS A O 1
ATOM 2598 N N . TYR A 1 342 ? -2.322 -22.492 1.554 1.00 88.50 342 TYR A N 1
ATOM 2599 C CA . TYR A 1 342 ? -2.866 -22.262 2.886 1.00 88.50 342 TYR A CA 1
ATOM 2600 C C . TYR A 1 342 ? -4.256 -22.913 2.920 1.00 88.50 342 TYR A C 1
ATOM 2602 O O . TYR A 1 342 ? -5.251 -22.228 2.663 1.00 88.50 342 TYR A O 1
ATOM 2610 N N . PRO A 1 343 ? -4.323 -24.246 3.095 1.00 81.31 343 PRO A N 1
ATOM 2611 C CA . PRO A 1 343 ? -5.576 -24.992 3.086 1.00 81.31 343 PRO A CA 1
ATOM 2612 C C . PRO A 1 343 ? -6.541 -24.473 4.153 1.00 81.31 343 PRO A C 1
ATOM 2614 O O . PRO A 1 343 ? -6.117 -24.099 5.244 1.00 81.31 343 PRO A O 1
ATOM 2617 N N . ARG A 1 344 ? -7.846 -24.457 3.849 1.00 72.94 344 ARG A N 1
ATOM 2618 C CA . ARG A 1 344 ? -8.876 -23.889 4.740 1.00 72.94 344 ARG A CA 1
ATOM 2619 C C . ARG A 1 344 ? -8.929 -24.572 6.111 1.00 72.94 344 ARG A C 1
ATOM 2621 O O . ARG 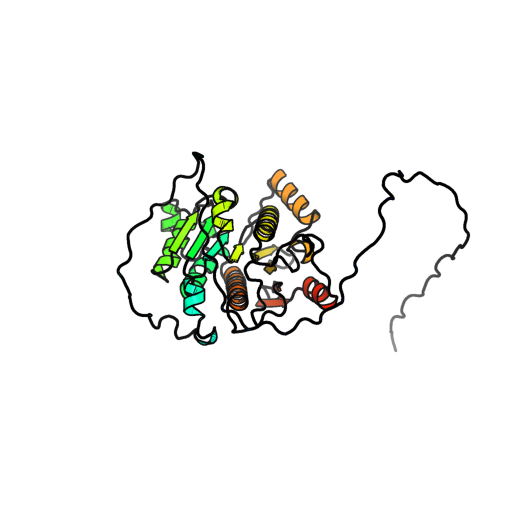A 1 344 ? -9.286 -23.947 7.093 1.00 72.94 344 ARG A O 1
ATOM 2628 N N . ASP A 1 345 ? -8.600 -25.853 6.169 1.00 74.06 345 ASP A N 1
ATOM 2629 C CA . ASP A 1 345 ? -8.525 -26.648 7.395 1.00 74.06 345 ASP A CA 1
ATOM 2630 C C . ASP A 1 345 ? -7.280 -26.355 8.250 1.00 74.06 345 ASP A C 1
ATOM 2632 O O . ASP A 1 345 ? -7.235 -26.751 9.413 1.00 74.06 345 ASP A O 1
ATOM 2636 N N . GLU A 1 346 ? -6.305 -25.624 7.706 1.00 73.25 346 GLU A N 1
ATOM 2637 C CA . GLU A 1 346 ? -5.071 -25.222 8.391 1.00 73.25 346 GLU A CA 1
ATOM 2638 C C . GLU A 1 346 ? -5.033 -23.724 8.750 1.00 73.25 346 GLU A C 1
ATOM 2640 O O . GLU A 1 346 ? -4.193 -23.297 9.547 1.00 73.25 346 GLU A O 1
ATOM 2645 N N . VAL A 1 347 ? -5.945 -22.921 8.194 1.00 66.19 347 VAL A N 1
ATOM 2646 C CA . VAL A 1 347 ? -6.101 -21.490 8.495 1.00 66.19 347 VAL A CA 1
ATOM 2647 C C . VAL A 1 347 ? -7.347 -21.262 9.347 1.00 66.19 347 VAL A C 1
ATOM 2649 O O . VAL A 1 347 ? -8.399 -21.840 9.100 1.00 66.19 347 VAL A O 1
ATOM 2652 N N . GLY A 1 348 ? -7.235 -20.421 10.375 1.00 60.34 348 GLY A N 1
ATOM 2653 C CA . GLY A 1 348 ? -8.415 -19.927 11.083 1.00 60.34 348 GLY A CA 1
ATOM 2654 C C . GLY A 1 348 ? -9.233 -18.972 10.209 1.00 60.34 348 GLY A C 1
ATOM 2655 O O . GLY A 1 348 ? -8.738 -18.465 9.199 1.00 60.34 348 GLY A O 1
ATOM 2656 N N . ASP A 1 349 ? -10.469 -18.698 10.621 1.00 60.06 349 ASP A N 1
ATOM 2657 C CA . ASP A 1 349 ? -11.262 -17.632 10.008 1.00 60.06 349 ASP A CA 1
ATOM 2658 C C . ASP A 1 349 ? -10.522 -16.299 10.206 1.00 60.06 349 ASP A C 1
ATOM 2660 O O . ASP A 1 349 ? -9.951 -16.055 11.275 1.00 60.06 349 ASP A O 1
ATOM 2664 N N . ALA A 1 350 ? -10.505 -15.430 9.189 1.00 59.78 350 ALA A N 1
ATOM 2665 C CA . ALA A 1 350 ? -9.933 -14.089 9.347 1.00 59.78 350 ALA A CA 1
ATOM 2666 C C . ALA A 1 350 ? -10.538 -13.410 10.592 1.00 59.78 350 ALA A C 1
ATOM 2668 O O . ALA A 1 350 ? -11.685 -13.683 10.932 1.00 59.78 350 ALA A O 1
ATOM 2669 N N . LEU A 1 351 ? -9.835 -12.488 11.261 1.00 54.81 351 LEU A N 1
ATOM 2670 C CA . LEU A 1 351 ? -10.417 -11.776 12.421 1.00 54.81 351 LEU A CA 1
ATOM 2671 C C . LEU A 1 351 ? -11.724 -11.021 12.079 1.00 54.81 351 LEU A C 1
ATOM 2673 O O . LEU A 1 351 ? -12.512 -10.704 12.965 1.00 54.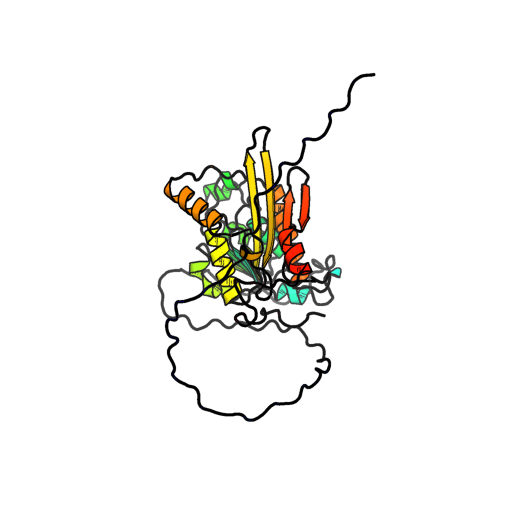81 351 LEU A O 1
ATOM 2677 N N . PHE A 1 352 ? -11.994 -10.812 10.786 1.00 54.00 352 PHE A N 1
ATOM 2678 C CA . PHE A 1 352 ? -13.263 -10.322 10.236 1.00 54.00 352 PHE A CA 1
ATOM 2679 C C . PHE A 1 352 ? -14.304 -11.425 9.944 1.00 54.00 352 PHE A C 1
ATOM 2681 O O . PHE A 1 352 ? -15.281 -11.192 9.239 1.00 54.00 352 PHE A O 1
ATOM 2688 N N . GLY A 1 353 ? -14.108 -12.629 10.482 1.00 35.59 353 GLY A N 1
ATOM 2689 C CA . GLY A 1 353 ? -14.900 -13.842 10.293 1.00 35.59 353 GLY A CA 1
ATOM 2690 C C . GLY A 1 353 ? -16.221 -13.835 11.058 1.00 35.59 353 GLY A C 1
ATOM 2691 O O . GLY A 1 353 ? -16.476 -14.664 11.927 1.00 35.59 353 GLY A O 1
ATOM 2692 N N . ALA A 1 354 ? -17.100 -12.907 10.708 1.00 30.34 354 ALA A N 1
ATOM 2693 C CA . ALA A 1 354 ? -18.536 -13.131 10.739 1.00 30.34 354 ALA A CA 1
ATOM 2694 C C . ALA A 1 354 ? -19.064 -12.723 9.359 1.00 30.34 354 ALA A C 1
ATOM 2696 O O . ALA A 1 354 ? -18.520 -11.784 8.777 1.00 30.34 354 ALA A O 1
ATOM 2697 N N . PRO A 1 355 ? -20.092 -13.388 8.800 1.00 32.06 355 PRO A N 1
ATOM 2698 C CA . PRO A 1 355 ? -20.701 -12.898 7.575 1.00 32.06 355 PRO A CA 1
ATOM 2699 C C . PRO A 1 355 ? -21.183 -11.480 7.872 1.00 32.06 355 PRO A C 1
ATOM 2701 O O . PRO A 1 355 ? -22.065 -11.282 8.709 1.00 32.06 355 PRO A O 1
ATOM 2704 N N . LEU A 1 356 ? -20.547 -10.490 7.250 1.00 38.22 356 LEU A N 1
ATOM 2705 C CA . LEU A 1 356 ? -20.926 -9.100 7.446 1.00 38.22 356 LEU A CA 1
ATOM 2706 C C . LEU A 1 356 ? -22.312 -8.801 6.857 1.00 38.22 356 LEU A C 1
ATOM 2708 O O . LEU A 1 356 ? -22.814 -7.717 7.126 1.00 38.22 356 LEU A O 1
ATOM 2712 N N . PHE A 1 357 ? -22.974 -9.749 6.168 1.00 35.28 357 PHE A N 1
ATOM 2713 C CA . PHE A 1 357 ? -24.378 -9.657 5.740 1.00 35.28 357 PHE A CA 1
ATOM 2714 C C . PHE A 1 357 ? -25.105 -11.003 5.777 1.00 35.28 357 PHE A C 1
ATOM 2716 O O . PHE A 1 357 ? -24.519 -12.009 5.312 1.00 35.28 357 PHE A O 1
#

Mean predicted aligned error: 13.37 Å

Sequence (357 aa):
MLDVPRPPSRTPGPPLVRGVRSLGEREVCPRLLQCRASHAPRRRHPQPRRRGRLMLARWEPGAAGDQRGCRGGRAIADLPGDQGMSGRFDRQSFLGADSEELLAGLRVAIVGYGGGGSHFGQQLAHIGVGEILVFDDDIVEETNLNRLVGGVSADVAAITPKVTVADRVISGVNPAARVRQFGCKWSEAAEELAGAHVVLGAVDSFAERLNLERFCRRFLLPYIDIGMDVIQRSEGYEIVGQVILSSPEHQCLRCMGLINDAVLEKEERARQYGDAGSKPQVIWPNGVLASTAVGLLIQLITPWQPLPAAAVHLEYNGNTSTLQPAPRLAYMLEHGHGCSHYPRDEVGDALFGAPLF

Foldseek 3Di:
DDDDDDDDDDDDDDDDDDDDDDDDDDDDDDDDDDDDDDDDDDDDDDDDDDDDDDDPDDDDDDDDDDDPDDDDDDDDDDDDDDPDDDCLQVVVCLLDPCQQVLQLPAAEEEADQAQLSQLLLLVSLSNRRAEYEYAAQAFDDPLRVQRRPQDDPVRNVVSHQSLVSSCVNSCVSHVNHHYHYHNHHCVVVLSVVLSHQAYEYEDDALVVLVVVQVSCLVSQHWYWYKYWFWDQDPPGTWIKMKIKTDGNWAATCVLLVVDDPVRVVVRVVCVVVVVCPDGDDGNPVSNVRNVVSVVLVSCLRTPSDHDPDSIFMWMATPVVRDIDTRVSRVVCVVVVNGYPVNDNVNTDNRSSPDPPD

pLDDT: mean 77.54, std 26.95, range [24.45, 98.88]

Secondary structure (DSSP, 8-state):
----PPPPPPPPPPPP-----------------------PPP-PPPPPPPP---------------------------PPS-----GGGGGGGGG-TTHHHHHHT-EEEEE--SHHHHHHHHHHHHHT-SEEEEE--PBP-GGGTTT-TT--HHHHHTT-BHHHHHHHHHHHH-TTSEEEEE-S-GGGGHHHHHT-SEEEE--S-HHHHHHHHHHHHHTT--EEEEEEEEEEETTEEEEEEEEEEE-TTS--TTTTTSS-HHHHHHHHHHHHTT--------HHHHHHHHHHHHHHHHHHHSTTS--SSS-EEEEEETTTTEE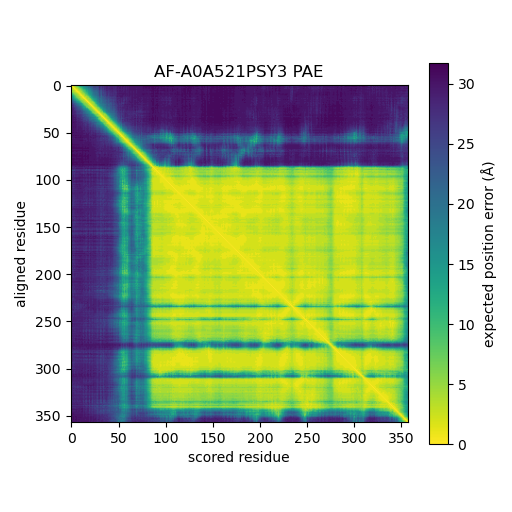EE-HHHHHHHHTT---SSS-TTTSPPPTT-S---

Solvent-accessible surface area (backbone atoms only — not comparable to full-atom values): 21716 Å² total; per-residue (Å²): 135,90,86,81,89,79,84,87,82,86,80,86,81,84,83,92,82,86,82,91,84,90,87,82,89,80,85,82,87,90,83,86,90,83,83,83,87,87,85,86,80,79,92,72,81,86,73,89,77,79,93,73,82,89,75,84,76,85,84,76,84,75,87,81,75,95,70,97,83,74,90,74,80,82,86,78,78,88,78,83,77,85,76,69,85,67,74,83,56,63,91,54,50,76,36,38,96,59,38,64,63,52,26,44,70,32,35,39,30,36,38,26,53,40,48,37,25,24,43,43,39,49,50,42,22,73,73,40,39,20,28,40,38,34,24,24,63,51,58,41,47,78,89,41,54,69,26,27,57,75,51,52,76,68,34,41,78,64,62,32,44,34,32,57,38,41,43,55,43,18,43,70,69,25,73,80,38,47,70,44,70,35,75,35,58,56,80,82,46,41,74,64,60,63,69,37,61,36,39,38,36,32,56,95,47,68,66,58,51,52,52,51,50,53,48,27,46,74,65,24,24,40,33,35,40,40,49,71,48,55,45,81,52,98,89,50,75,46,37,41,32,35,32,34,36,29,23,32,76,32,43,40,58,54,72,59,60,81,44,48,68,70,59,47,52,51,51,51,50,33,63,76,71,67,61,75,66,86,79,60,81,57,39,66,65,26,44,55,38,30,54,51,46,51,51,51,54,46,32,73,77,30,77,63,48,83,63,94,52,72,44,48,48,33,38,34,37,58,82,79,71,43,78,42,75,36,68,64,51,54,54,31,61,79,69,69,57,70,24,88,90,52,41,65,92,79,38,62,73,29,85,76,68,55,82,91,116

Nearest PDB structures (foldseek):
  1zud-assembly3_1  TM=8.822E-01  e=9.617E-16  Escherichia coli K-12
  1jw9-assembly1_B  TM=8.755E-01  e=1.365E-15  Escherichia coli
  1zkm-assembly2_D  TM=8.785E-01  e=4.653E-15  Escherichia coli
  1zfn-assembly1_A  TM=8.544E-01  e=2.595E-15  Escherichia coli
  6yub-assembly1_A  TM=7.572E-01  e=4.173E-13  Thermochaetoides thermophila